Protein AF-A0AAF0MJH1-F1 (afdb_monomer)

Mean predicted aligned error: 16.12 Å

Radius of gyration: 35.68 Å; Cα contacts (8 Å, |Δi|>4): 341; chains: 1; bounding box: 60×77×94 Å

Secondary structure (DSSP, 8-state):
------------PPPSSTT--------------------SS--HHHHHHHHHHHHH-TTSGGGSHHHHHHHHHHHHHHHPPPSSPPPHHHHHHHHHHHHHTHHHHHHHTTTS-HHHHHHHHHHHHHHHHHHHHH---HHHHHHHHHHHHHHHHHHHHHHHHHHHHHHHHHHHHSPPPHHHHHHHHHHHHHHHHHHS--------PPPSSHHHHSS-SS-GGGGGSPPTTTTTTS-GGGPEE-EEEESSSEEEEEEEEETTTTEEEEEEEETTSTT-EEEEEEHHHHHH-EETTTTEEPEE-SS---EEGGGS--

pLDDT: mean 84.8, std 19.19, range [28.73, 98.56]

Sequence (314 aa):
MTDQIVRTKHTGEATRNGGHFAALHKDEAHGVTLTLPAQAGPSQKHISLAAEYAVMNPDSNGADPKHWWRRDRAKELLAAAPPTPLSPMEQIGWDSVDRNLVPLVNDFLRTQPNGWIAGQLDRNADASRAQADGVTNPAEQAQWAARAARLETLAEGFRALADEEAAERAEQTAAPTLEESLEQQRRDSAIKSIVTPVRPRAAKTPETNRRRRGHQFFVAEQKKWPAIGTHQSTPLPEIPIVGHFFAGPFDFYCAEHDASTGEAWGFTRIAGHGAGEWGYTNLRDLEQQLVGPLKQPIERDMHWSKQQFGDIDN

Structure (mmCIF, N/CA/C/O backbone):
data_AF-A0AAF0MJH1-F1
#
_entry.id   AF-A0AAF0MJH1-F1
#
loop_
_atom_site.group_PDB
_atom_site.id
_atom_site.type_symbol
_atom_site.label_atom_id
_atom_site.label_alt_id
_atom_site.label_comp_id
_atom_site.label_asym_id
_atom_site.label_entity_id
_atom_site.label_seq_id
_atom_site.pdbx_PDB_ins_code
_atom_site.Cartn_x
_atom_site.Cartn_y
_atom_site.Cartn_z
_atom_site.occupancy
_atom_site.B_iso_or_equiv
_atom_site.auth_seq_id
_atom_site.auth_comp_id
_atom_site.auth_asym_id
_atom_site.auth_atom_id
_atom_site.pdbx_PDB_model_num
ATOM 1 N N . MET A 1 1 ? -0.589 -21.706 -23.293 1.00 42.91 1 MET A N 1
ATOM 2 C CA . MET A 1 1 ? 0.139 -22.838 -22.685 1.00 42.91 1 MET A CA 1
ATOM 3 C C . MET A 1 1 ? -0.853 -23.950 -22.410 1.00 42.91 1 MET A C 1
ATOM 5 O O . MET A 1 1 ? -1.933 -23.661 -21.911 1.00 42.91 1 MET A O 1
ATOM 9 N N . THR A 1 2 ? -0.529 -25.182 -22.792 1.00 28.73 2 THR A N 1
ATOM 10 C CA . THR A 1 2 ? -1.349 -26.365 -22.502 1.00 28.73 2 THR A CA 1
ATOM 11 C C . THR A 1 2 ? -0.751 -27.023 -21.266 1.00 28.73 2 THR A C 1
ATOM 13 O O . THR A 1 2 ? 0.245 -27.731 -21.376 1.00 28.73 2 THR A O 1
ATOM 16 N N . ASP A 1 3 ? -1.301 -26.749 -20.085 1.00 39.06 3 ASP A N 1
ATOM 17 C CA . ASP A 1 3 ? -0.834 -27.411 -18.867 1.00 39.06 3 ASP A CA 1
ATOM 18 C C . ASP A 1 3 ? -1.414 -28.824 -18.803 1.00 39.06 3 ASP A C 1
ATOM 20 O O . ASP A 1 3 ? -2.625 -29.029 -18.696 1.00 39.06 3 ASP A O 1
ATOM 24 N N . GLN A 1 4 ? -0.536 -29.821 -18.890 1.00 34.94 4 GLN A N 1
ATOM 25 C CA . GLN A 1 4 ? -0.907 -31.221 -18.743 1.00 34.94 4 GLN A CA 1
ATOM 26 C C . GLN A 1 4 ? -0.914 -31.568 -17.249 1.00 34.94 4 GLN A C 1
ATOM 28 O O . GLN A 1 4 ? 0.113 -31.894 -16.659 1.00 34.94 4 GLN A O 1
ATOM 33 N N . ILE A 1 5 ? -2.076 -31.469 -16.603 1.00 40.28 5 ILE A N 1
ATOM 34 C CA . ILE A 1 5 ? -2.205 -31.825 -15.186 1.00 40.28 5 ILE A CA 1
ATOM 35 C C . ILE A 1 5 ? -2.398 -33.339 -15.074 1.00 40.28 5 ILE A C 1
ATOM 37 O O . ILE A 1 5 ? -3.501 -33.860 -15.233 1.00 40.28 5 ILE A O 1
ATOM 41 N N . VAL A 1 6 ? -1.318 -34.054 -14.764 1.00 38.75 6 VAL A N 1
ATOM 42 C CA . VAL A 1 6 ? -1.373 -35.476 -14.406 1.00 38.75 6 VAL A CA 1
ATOM 43 C C . VAL A 1 6 ? -1.744 -35.581 -12.926 1.00 38.75 6 VAL A C 1
ATOM 45 O O . VAL A 1 6 ? -0.934 -35.281 -12.052 1.00 38.75 6 VAL A O 1
ATOM 48 N N . ARG A 1 7 ? -2.980 -35.991 -12.618 1.00 37.88 7 ARG A N 1
ATOM 49 C CA . ARG A 1 7 ? -3.367 -36.344 -11.243 1.00 37.88 7 ARG A CA 1
ATOM 50 C C . ARG A 1 7 ? -3.166 -37.835 -11.016 1.00 37.88 7 ARG A C 1
ATOM 52 O O . ARG A 1 7 ? -3.980 -38.648 -11.441 1.00 37.88 7 ARG A O 1
ATOM 59 N N . THR A 1 8 ? -2.109 -38.185 -10.295 1.00 43.88 8 THR A N 1
ATOM 60 C CA . THR A 1 8 ? -1.896 -39.544 -9.792 1.00 43.88 8 THR A CA 1
ATOM 61 C C . THR A 1 8 ? -2.745 -39.740 -8.536 1.00 43.88 8 THR A C 1
ATOM 63 O O . THR A 1 8 ? -2.533 -39.076 -7.522 1.00 43.88 8 THR A O 1
ATOM 66 N N . LYS A 1 9 ? -3.740 -40.629 -8.588 1.00 39.75 9 LYS A N 1
ATOM 67 C CA . LYS A 1 9 ? -4.518 -41.010 -7.404 1.00 39.75 9 LYS A CA 1
ATOM 68 C C . LYS A 1 9 ? -3.723 -42.063 -6.631 1.00 39.75 9 LYS A C 1
ATOM 70 O O . LYS A 1 9 ? -3.583 -43.186 -7.096 1.00 39.75 9 LYS A O 1
ATOM 75 N N . HIS A 1 10 ? -3.205 -41.714 -5.457 1.00 40.44 10 HIS A N 1
ATOM 76 C CA . HIS A 1 10 ? -2.619 -42.693 -4.541 1.00 40.44 10 HIS A CA 1
ATOM 77 C C . HIS A 1 10 ? -3.704 -43.194 -3.586 1.00 40.44 10 HIS A C 1
ATOM 79 O O . HIS A 1 10 ? -4.089 -42.490 -2.656 1.00 40.44 10 HIS A O 1
ATOM 85 N N . THR A 1 11 ? -4.220 -44.399 -3.819 1.00 44.44 11 THR A N 1
ATOM 86 C CA . THR A 1 11 ? -5.048 -45.114 -2.838 1.00 44.44 11 THR A CA 1
ATOM 87 C C . THR A 1 11 ? -4.214 -46.214 -2.202 1.00 44.44 11 THR A C 1
ATOM 89 O O . THR A 1 11 ? -3.869 -47.184 -2.870 1.00 44.44 11 THR A O 1
ATOM 92 N N . GLY A 1 12 ? -3.885 -46.061 -0.922 1.00 38.78 12 GLY A N 1
ATOM 93 C CA . GLY A 1 12 ? -3.341 -47.136 -0.098 1.00 38.78 12 GLY A CA 1
ATOM 94 C C . GLY A 1 12 ? -4.245 -47.357 1.108 1.00 38.78 12 GLY A C 1
ATOM 95 O O . GLY A 1 12 ? -4.545 -46.403 1.824 1.00 38.78 12 GLY A O 1
ATOM 96 N N . GLU A 1 13 ? -4.689 -48.594 1.330 1.00 42.19 13 GLU A N 1
ATOM 97 C CA . GLU A 1 13 ? -5.283 -48.998 2.607 1.00 42.19 13 GLU A CA 1
ATOM 98 C C . GLU A 1 13 ? -4.178 -49.315 3.621 1.00 42.19 13 GLU A C 1
ATOM 100 O O . GLU A 1 13 ? -3.128 -49.864 3.279 1.00 42.19 13 GLU A O 1
ATOM 105 N N . ALA A 1 14 ? -4.406 -48.964 4.887 1.00 36.91 14 ALA A N 1
ATOM 106 C CA . ALA A 1 14 ? -3.444 -49.201 5.956 1.00 36.91 14 ALA A CA 1
ATOM 107 C C . ALA A 1 14 ? -3.408 -50.688 6.346 1.00 36.91 14 ALA A C 1
ATOM 109 O O . ALA A 1 14 ? -4.412 -51.241 6.799 1.00 36.91 14 ALA A O 1
ATOM 110 N N . THR A 1 15 ? -2.242 -51.330 6.249 1.00 46.97 15 THR A N 1
ATOM 111 C CA . THR A 1 15 ? -2.028 -52.667 6.823 1.00 46.97 15 THR A CA 1
ATOM 112 C C . THR A 1 15 ? -1.507 -52.567 8.261 1.00 46.97 15 THR A C 1
ATOM 114 O O . THR A 1 15 ? -0.794 -51.639 8.638 1.00 46.97 15 THR A O 1
ATOM 117 N N . ARG A 1 16 ? -1.920 -53.521 9.107 1.00 43.88 16 ARG A N 1
ATOM 118 C CA . ARG A 1 16 ? -1.802 -53.472 10.579 1.00 43.88 16 ARG A CA 1
ATOM 119 C C . ARG A 1 16 ? -0.429 -53.815 11.174 1.00 43.88 16 ARG A C 1
ATOM 121 O O . ARG A 1 16 ? -0.347 -53.946 12.388 1.00 43.88 16 ARG A O 1
ATOM 128 N N . ASN A 1 17 ? 0.641 -53.931 10.389 1.00 39.31 17 ASN A N 1
ATOM 129 C CA . ASN A 1 17 ? 1.965 -54.270 10.923 1.00 39.31 17 ASN A CA 1
ATOM 130 C C . ASN A 1 17 ? 2.986 -53.210 10.510 1.00 39.31 17 ASN A C 1
ATOM 132 O O . ASN A 1 17 ? 3.260 -53.029 9.328 1.00 39.31 17 ASN A O 1
ATOM 136 N N . GLY A 1 18 ? 3.496 -52.487 11.507 1.00 43.00 18 GLY A N 1
ATOM 137 C CA . GLY A 1 18 ? 4.249 -51.250 11.348 1.00 43.00 18 GLY A CA 1
ATOM 138 C C . GLY A 1 18 ? 5.368 -51.288 10.305 1.00 43.00 18 GLY A C 1
ATOM 139 O O . GLY A 1 18 ? 6.261 -52.127 10.355 1.00 43.00 18 GLY A O 1
ATOM 140 N N . GLY A 1 19 ? 5.353 -50.280 9.431 1.00 38.75 19 GLY A N 1
ATOM 141 C CA . GLY A 1 19 ? 6.584 -49.628 8.988 1.00 38.75 19 GLY A CA 1
ATOM 142 C C . GLY A 1 19 ? 7.179 -50.005 7.634 1.00 38.75 19 GLY A C 1
ATOM 143 O O . GLY A 1 19 ? 8.265 -49.514 7.351 1.00 38.75 19 GLY A O 1
ATOM 144 N N . HIS A 1 20 ? 6.513 -50.775 6.767 1.00 33.25 20 HIS A N 1
ATOM 145 C CA . HIS A 1 20 ? 7.000 -50.978 5.393 1.00 33.25 20 HIS A CA 1
ATOM 146 C C . HIS A 1 20 ? 5.870 -50.948 4.351 1.00 33.25 20 HIS A C 1
ATOM 148 O O . HIS A 1 20 ? 4.997 -51.812 4.334 1.00 33.25 20 HIS A O 1
ATOM 154 N N . PHE A 1 21 ? 5.906 -49.952 3.456 1.00 36.56 21 PHE A N 1
ATOM 155 C CA . PHE A 1 21 ? 5.069 -49.900 2.254 1.00 36.56 21 PHE A CA 1
ATOM 156 C C . PHE A 1 21 ? 5.576 -50.941 1.247 1.00 36.56 21 PHE A C 1
ATOM 158 O O . PHE A 1 21 ? 6.680 -50.803 0.722 1.00 36.56 21 PHE A O 1
ATOM 165 N N . ALA A 1 22 ? 4.785 -51.977 0.973 1.00 36.69 22 ALA A N 1
ATOM 166 C CA . ALA A 1 22 ? 5.056 -52.935 -0.095 1.00 36.69 22 ALA A CA 1
ATOM 167 C C . ALA A 1 22 ? 4.127 -52.685 -1.297 1.00 36.69 22 ALA A C 1
ATOM 169 O O . ALA A 1 22 ? 2.933 -52.473 -1.121 1.00 36.69 22 ALA A O 1
ATOM 170 N N . ALA A 1 23 ? 4.724 -52.752 -2.494 1.00 40.91 23 ALA A N 1
ATOM 171 C CA . ALA A 1 23 ? 4.131 -52.792 -3.837 1.00 40.91 23 ALA A CA 1
ATOM 172 C C . ALA A 1 23 ? 3.208 -51.620 -4.256 1.00 40.91 23 ALA A C 1
ATOM 174 O O . ALA A 1 23 ? 2.006 -51.604 -4.016 1.00 40.91 23 ALA A O 1
ATOM 175 N N . LEU A 1 24 ? 3.789 -50.667 -4.998 1.00 39.12 24 LEU A N 1
ATOM 176 C CA . LEU A 1 24 ? 3.069 -49.673 -5.803 1.00 39.12 24 LEU A CA 1
ATOM 177 C C . LEU A 1 24 ? 2.398 -50.358 -7.005 1.00 39.12 24 LEU A C 1
ATOM 179 O O . LEU A 1 24 ? 3.077 -50.700 -7.974 1.00 39.12 24 LEU A O 1
ATOM 183 N N . HIS A 1 25 ? 1.074 -50.501 -6.983 1.00 41.75 25 HIS A N 1
ATOM 184 C CA . HIS A 1 25 ? 0.307 -50.698 -8.211 1.00 41.75 25 HIS A CA 1
ATOM 185 C C . HIS A 1 25 ? 0.176 -49.346 -8.927 1.00 41.75 25 HIS A C 1
ATOM 187 O O . HIS A 1 25 ? -0.349 -48.382 -8.370 1.00 41.75 25 HIS A O 1
ATOM 193 N N . LYS A 1 26 ? 0.729 -49.255 -10.141 1.00 41.56 26 LYS A N 1
ATOM 194 C CA . LYS A 1 26 ? 0.518 -48.127 -11.053 1.00 41.56 26 LYS A CA 1
ATOM 195 C C . LYS A 1 26 ? -0.683 -48.463 -11.928 1.00 41.56 26 LYS A C 1
ATOM 197 O O . LYS A 1 26 ? -0.534 -49.252 -12.854 1.00 41.56 26 LYS A O 1
ATOM 202 N N . ASP A 1 27 ? -1.833 -47.864 -11.651 1.00 43.00 27 ASP A N 1
ATOM 203 C CA . ASP A 1 27 ? -2.898 -47.810 -12.651 1.00 43.00 27 ASP A CA 1
ATOM 204 C C . ASP A 1 27 ? -2.526 -46.765 -13.712 1.00 43.00 27 ASP A C 1
ATOM 206 O O . ASP A 1 27 ? -2.004 -45.690 -13.390 1.00 43.00 27 ASP A O 1
ATOM 210 N N . GLU A 1 28 ? -2.747 -47.094 -14.987 1.00 45.38 28 GLU A N 1
ATOM 211 C CA . GLU A 1 28 ? -2.483 -46.189 -16.105 1.00 45.38 28 GLU A CA 1
ATOM 212 C C . GLU A 1 28 ? -3.356 -44.934 -15.985 1.00 45.38 28 GLU A C 1
ATOM 214 O O . GLU A 1 28 ? -4.586 -44.986 -15.970 1.00 45.38 28 GLU A O 1
ATOM 219 N N . ALA A 1 29 ? -2.706 -43.774 -15.886 1.00 41.69 29 ALA A N 1
ATOM 220 C CA . ALA A 1 29 ? -3.386 -42.493 -15.861 1.00 41.69 29 ALA A CA 1
ATOM 221 C C . ALA A 1 29 ? -4.012 -42.221 -17.237 1.00 41.69 29 ALA A C 1
ATOM 223 O O . ALA A 1 29 ? -3.307 -41.933 -18.204 1.00 41.69 29 ALA A O 1
ATOM 224 N N . HIS A 1 30 ? -5.340 -42.260 -17.326 1.00 42.19 30 HIS A N 1
ATOM 225 C CA . HIS A 1 30 ? -6.044 -41.695 -18.472 1.00 42.19 30 HIS A CA 1
ATOM 226 C C . HIS A 1 30 ? -5.859 -40.172 -18.461 1.00 42.19 30 HIS A C 1
ATOM 228 O O . HIS A 1 30 ? -6.458 -39.457 -17.656 1.00 42.19 30 HIS A O 1
ATOM 234 N N . GLY A 1 31 ? -4.984 -39.673 -19.336 1.00 40.19 31 GLY A N 1
ATOM 235 C CA . GLY A 1 31 ? -4.783 -38.244 -19.537 1.00 40.19 31 GLY A CA 1
ATOM 236 C C . GLY A 1 31 ? -6.028 -37.616 -20.158 1.00 40.19 31 GLY A C 1
ATOM 237 O O . GLY A 1 31 ? -6.371 -37.914 -21.298 1.00 40.19 31 GLY A O 1
ATOM 238 N N . VAL A 1 32 ? -6.701 -36.738 -19.416 1.00 37.88 32 VAL A N 1
ATOM 239 C CA . VAL A 1 32 ? -7.744 -35.868 -19.966 1.00 37.88 32 VAL A CA 1
ATOM 240 C C . VAL A 1 32 ? -7.085 -34.541 -20.329 1.00 37.88 32 VAL A C 1
ATOM 242 O O . VAL A 1 32 ? -6.654 -33.797 -19.449 1.00 37.88 32 VAL A O 1
ATOM 245 N N . THR A 1 33 ? -6.990 -34.244 -21.624 1.00 35.41 33 THR A N 1
ATOM 246 C CA . THR A 1 33 ? -6.508 -32.944 -22.106 1.00 35.41 33 THR A CA 1
ATOM 247 C C . THR A 1 33 ? -7.667 -31.954 -22.090 1.00 35.41 33 THR A C 1
ATOM 249 O O . THR A 1 33 ? -8.586 -32.052 -22.899 1.00 35.41 33 THR A O 1
ATOM 252 N N . LEU A 1 34 ? -7.630 -30.998 -21.162 1.00 33.81 34 LEU A N 1
ATOM 253 C CA . LEU A 1 34 ? -8.547 -29.859 -21.126 1.00 33.81 34 LEU A CA 1
ATOM 254 C C . LEU A 1 34 ? -7.841 -28.634 -21.704 1.00 33.81 34 LEU A C 1
ATOM 256 O O . LEU A 1 34 ? -6.833 -28.175 -21.171 1.00 33.81 34 LEU A O 1
ATOM 260 N N . THR A 1 35 ? -8.371 -28.096 -22.799 1.00 32.09 35 THR A N 1
ATOM 261 C CA . THR A 1 35 ? -7.913 -26.828 -23.369 1.00 32.09 35 THR A CA 1
ATOM 262 C C . THR A 1 35 ? -8.653 -25.693 -22.670 1.00 32.09 35 THR A C 1
ATOM 264 O O . THR A 1 35 ? -9.844 -25.496 -22.899 1.00 32.09 35 THR A O 1
ATOM 267 N N . LEU A 1 36 ? -7.962 -24.959 -21.796 1.00 35.44 36 LEU A N 1
ATOM 268 C CA . LEU A 1 36 ? -8.498 -23.746 -21.180 1.00 35.44 36 LEU A CA 1
ATOM 269 C C . LEU A 1 36 ? -7.997 -22.513 -21.955 1.00 35.44 36 LEU A C 1
ATOM 271 O O . LEU A 1 36 ? -6.816 -22.467 -22.309 1.00 35.44 36 LEU A O 1
ATOM 275 N N . PRO A 1 37 ? -8.862 -21.525 -22.244 1.00 38.38 37 PRO A N 1
ATOM 276 C CA . PRO A 1 37 ? -8.442 -20.272 -22.867 1.00 38.38 37 PRO A CA 1
ATOM 277 C C . PRO A 1 37 ? -7.478 -19.497 -21.953 1.00 38.38 37 PRO A C 1
ATOM 279 O O . PRO A 1 37 ? -7.491 -19.677 -20.734 1.00 38.38 37 PRO A O 1
ATOM 282 N N . ALA A 1 38 ? -6.643 -18.636 -22.548 1.00 49.34 38 ALA A N 1
ATOM 283 C CA . ALA A 1 38 ? -5.707 -17.766 -21.834 1.00 49.34 38 ALA A CA 1
ATOM 284 C C . ALA A 1 38 ? -6.440 -17.000 -20.717 1.00 49.34 38 ALA A C 1
ATOM 286 O O . ALA A 1 38 ? -7.348 -16.217 -20.993 1.00 49.34 38 ALA A O 1
ATOM 287 N N . GLN A 1 39 ? -6.106 -17.279 -19.454 1.00 54.03 39 GLN A N 1
ATOM 288 C CA . GLN A 1 39 ? -6.813 -16.692 -18.317 1.00 54.03 39 GLN A CA 1
ATOM 289 C C . GLN A 1 39 ? -6.556 -15.183 -18.248 1.00 54.03 39 GLN A C 1
ATOM 291 O O . GLN A 1 39 ? -5.422 -14.744 -18.070 1.00 54.03 39 GLN A O 1
ATOM 296 N N . ALA A 1 40 ? -7.631 -14.397 -18.323 1.00 75.12 40 ALA A N 1
ATOM 297 C CA . ALA A 1 40 ? -7.635 -12.943 -18.165 1.00 75.12 40 ALA A CA 1
ATOM 298 C C . ALA A 1 40 ? -7.481 -12.495 -16.691 1.00 75.12 40 ALA A C 1
ATOM 300 O O . ALA A 1 40 ? -8.144 -11.559 -16.254 1.00 75.12 40 ALA A O 1
ATOM 301 N N . GLY A 1 41 ? -6.661 -13.186 -15.890 1.00 87.50 41 GLY A N 1
ATOM 302 C CA . GLY A 1 41 ? -6.473 -12.832 -14.484 1.00 87.50 41 GLY A CA 1
ATOM 303 C C . GLY A 1 41 ? -5.624 -13.810 -13.664 1.00 87.50 41 GLY A C 1
ATOM 304 O O . GLY A 1 41 ? -5.030 -14.743 -14.213 1.00 87.50 41 GLY A O 1
ATOM 305 N N . PRO A 1 42 ? -5.548 -13.599 -12.335 1.00 92.81 42 PRO A N 1
ATOM 306 C CA . PRO A 1 42 ? -4.747 -14.422 -11.436 1.00 92.81 42 PRO A CA 1
ATOM 307 C C . PRO A 1 42 ? -5.187 -15.894 -11.409 1.00 92.81 42 PRO A C 1
ATOM 309 O O . PRO A 1 42 ? -6.372 -16.200 -11.318 1.00 92.81 42 PRO A O 1
ATOM 312 N N . SER A 1 43 ? -4.220 -16.815 -11.429 1.00 93.44 43 SER A N 1
ATOM 313 C CA . SER A 1 43 ? -4.445 -18.251 -11.260 1.00 93.44 43 SER A CA 1
ATOM 314 C C . SER A 1 43 ? -4.433 -18.643 -9.776 1.00 93.44 43 SER A C 1
ATOM 316 O O . SER A 1 43 ? -4.034 -17.859 -8.911 1.00 93.44 43 SER A O 1
ATOM 318 N N . GLN A 1 44 ? -4.783 -19.898 -9.469 1.00 90.62 44 GLN A N 1
ATOM 319 C CA . GLN A 1 44 ? -4.728 -20.426 -8.097 1.00 90.62 44 GLN A CA 1
ATOM 320 C C . GLN A 1 44 ? -3.332 -20.289 -7.466 1.00 90.62 44 GLN A C 1
ATOM 322 O O . GLN A 1 44 ? -3.220 -19.998 -6.279 1.00 90.62 44 GLN A O 1
ATOM 327 N N . LYS A 1 45 ? -2.269 -20.439 -8.269 1.00 94.62 45 LYS A N 1
ATOM 328 C CA . LYS A 1 45 ? -0.880 -20.219 -7.840 1.00 94.62 45 LYS A CA 1
ATOM 329 C C . LYS A 1 45 ? -0.684 -18.797 -7.305 1.00 94.62 45 LYS A C 1
ATOM 331 O O . LYS A 1 45 ? -0.069 -18.623 -6.258 1.00 94.62 45 LYS A O 1
ATOM 336 N N . HIS A 1 46 ? -1.202 -17.790 -8.009 1.00 94.69 46 HIS A N 1
ATOM 337 C CA . HIS A 1 46 ? -1.076 -16.388 -7.602 1.00 94.69 46 HIS A CA 1
ATOM 338 C C . HIS A 1 46 ? -1.842 -16.103 -6.309 1.00 94.69 46 HIS A C 1
ATOM 340 O O . HIS A 1 46 ? -1.331 -15.394 -5.448 1.00 94.69 46 HIS A O 1
ATOM 346 N N . ILE A 1 47 ? -3.026 -16.703 -6.145 1.00 91.62 47 ILE A N 1
ATOM 347 C CA . ILE A 1 47 ? -3.821 -16.595 -4.914 1.00 91.62 47 ILE A CA 1
ATOM 348 C C . ILE A 1 47 ? -3.066 -17.200 -3.725 1.00 91.62 47 ILE A C 1
ATOM 350 O O . ILE A 1 47 ? -2.989 -16.577 -2.671 1.00 91.62 47 ILE A O 1
ATOM 354 N N . SER A 1 48 ? -2.472 -18.385 -3.894 1.00 90.69 48 SER A N 1
ATOM 355 C CA . SER A 1 48 ? -1.683 -19.031 -2.839 1.00 90.69 48 SER A CA 1
ATOM 356 C C . SER A 1 48 ? -0.464 -18.201 -2.428 1.00 90.69 48 SER A C 1
ATOM 358 O O . SER A 1 48 ? -0.265 -17.978 -1.239 1.00 90.69 48 SER A O 1
ATOM 360 N N . LEU A 1 49 ? 0.301 -17.682 -3.394 1.00 91.81 49 LEU A N 1
ATOM 361 C CA . LEU A 1 49 ? 1.457 -16.820 -3.113 1.00 91.81 49 LEU A CA 1
ATOM 362 C C . LEU A 1 49 ? 1.057 -15.534 -2.382 1.00 91.81 49 LEU A C 1
ATOM 364 O O . LEU A 1 49 ? 1.726 -15.127 -1.435 1.00 91.81 49 LEU A O 1
ATOM 368 N N . ALA A 1 50 ? -0.048 -14.915 -2.800 1.00 90.50 50 ALA A N 1
ATOM 369 C CA . ALA A 1 50 ? -0.581 -13.729 -2.147 1.00 90.50 50 ALA A CA 1
ATOM 370 C C . ALA A 1 50 ? -0.993 -14.010 -0.698 1.00 90.50 50 ALA A C 1
ATOM 372 O O . ALA A 1 50 ? -0.624 -13.258 0.199 1.00 90.50 50 ALA A O 1
ATOM 373 N N . ALA A 1 51 ? -1.687 -15.125 -0.454 1.00 89.44 51 ALA A N 1
ATOM 374 C CA . ALA A 1 51 ? -2.092 -15.529 0.887 1.00 89.44 51 ALA A CA 1
ATOM 375 C C . ALA A 1 51 ? -0.887 -15.793 1.806 1.00 89.44 51 ALA A C 1
ATOM 377 O O . ALA A 1 51 ? -0.869 -15.315 2.937 1.00 89.44 51 ALA A O 1
ATOM 378 N N . GLU A 1 52 ? 0.139 -16.500 1.323 1.00 92.25 52 GLU A N 1
ATOM 379 C CA . GLU A 1 52 ? 1.377 -16.739 2.080 1.00 92.25 52 GLU A CA 1
ATOM 380 C C . GLU A 1 52 ? 2.096 -15.430 2.432 1.00 92.25 52 GLU A C 1
ATOM 382 O O . GLU A 1 52 ? 2.559 -15.253 3.560 1.00 92.25 52 GLU A O 1
ATOM 387 N N . TYR A 1 53 ? 2.160 -14.486 1.489 1.00 90.00 53 TYR A N 1
ATOM 388 C CA . TYR A 1 53 ? 2.805 -13.194 1.712 1.00 90.00 53 TYR A CA 1
ATOM 389 C C . TYR A 1 53 ? 2.006 -12.299 2.671 1.00 90.00 53 TYR A C 1
ATOM 391 O O . TYR A 1 53 ? 2.593 -11.639 3.534 1.00 90.00 53 TYR A O 1
ATOM 399 N N . ALA A 1 54 ? 0.673 -12.310 2.561 1.00 89.88 54 ALA A N 1
ATOM 400 C CA . ALA A 1 54 ? -0.240 -11.529 3.392 1.00 89.88 54 ALA A CA 1
ATOM 401 C C . ALA A 1 54 ? -0.134 -11.874 4.886 1.00 89.88 54 ALA A C 1
ATOM 403 O O . ALA A 1 54 ? -0.340 -11.002 5.724 1.00 89.88 54 ALA A O 1
ATOM 404 N N . VAL A 1 55 ? 0.247 -13.111 5.233 1.00 89.81 55 VAL A N 1
ATOM 405 C CA . VAL A 1 55 ? 0.490 -13.516 6.632 1.00 89.81 55 VAL A CA 1
ATOM 406 C C . VAL A 1 55 ? 1.597 -12.680 7.281 1.00 89.81 55 VAL A C 1
ATOM 408 O O . VAL A 1 55 ? 1.519 -12.378 8.469 1.00 89.81 55 VAL A O 1
ATOM 411 N N . MET A 1 56 ? 2.627 -12.306 6.518 1.00 90.88 56 MET A N 1
ATOM 412 C CA . MET A 1 56 ? 3.756 -11.523 7.029 1.00 90.88 56 MET A CA 1
ATOM 413 C C . MET A 1 56 ? 3.599 -10.022 6.769 1.00 90.88 56 MET A C 1
ATOM 415 O O . MET A 1 56 ? 4.092 -9.219 7.555 1.00 90.88 56 MET A O 1
ATOM 419 N N . ASN A 1 57 ? 2.952 -9.643 5.663 1.00 90.06 57 ASN A N 1
ATOM 420 C CA . ASN A 1 57 ? 2.871 -8.259 5.195 1.00 90.06 57 ASN A CA 1
ATOM 421 C C . ASN A 1 57 ? 1.483 -7.969 4.581 1.00 90.06 57 ASN A C 1
ATOM 423 O O . ASN A 1 57 ? 1.380 -7.841 3.353 1.00 90.06 57 ASN A O 1
ATOM 427 N N . PRO A 1 58 ? 0.418 -7.883 5.399 1.00 86.50 58 PRO A N 1
ATOM 428 C CA . PRO A 1 58 ? -0.964 -7.792 4.915 1.00 86.50 58 PRO A CA 1
ATOM 429 C C . PRO A 1 58 ? -1.241 -6.529 4.091 1.00 86.50 58 PRO A C 1
ATOM 431 O O . PRO A 1 58 ? -2.023 -6.583 3.149 1.00 86.50 58 PRO A O 1
ATOM 434 N N . ASP A 1 59 ? -0.546 -5.429 4.384 1.00 83.62 59 ASP A N 1
ATOM 435 C CA . ASP A 1 59 ? -0.753 -4.134 3.716 1.00 83.62 59 ASP A CA 1
ATOM 436 C C . ASP A 1 59 ? 0.133 -3.937 2.473 1.00 83.62 59 ASP A C 1
ATOM 438 O O . ASP A 1 59 ? 0.173 -2.861 1.877 1.00 83.62 59 ASP A O 1
ATOM 442 N N . SER A 1 60 ? 0.908 -4.953 2.086 1.00 85.81 60 SER A N 1
ATOM 443 C CA . SER A 1 60 ? 1.812 -4.859 0.939 1.00 85.81 60 SER A CA 1
ATOM 444 C C . SER A 1 60 ? 1.135 -5.273 -0.368 1.00 85.81 60 SER A C 1
ATOM 446 O O . SER A 1 60 ? 0.278 -6.153 -0.382 1.00 85.81 60 SER A O 1
ATOM 448 N N . ASN A 1 61 ? 1.629 -4.766 -1.504 1.00 83.25 61 ASN A N 1
ATOM 449 C CA . ASN A 1 61 ? 1.203 -5.242 -2.829 1.00 83.25 61 ASN A CA 1
ATOM 450 C C . ASN A 1 61 ? 1.397 -6.760 -3.008 1.00 83.25 61 ASN A C 1
ATOM 452 O O . ASN A 1 61 ? 0.696 -7.379 -3.800 1.00 83.25 61 ASN A O 1
ATOM 456 N N . GLY A 1 62 ? 2.329 -7.379 -2.271 1.00 86.50 62 GLY A N 1
ATOM 457 C CA . GLY A 1 62 ? 2.545 -8.827 -2.300 1.00 86.50 62 GLY A CA 1
ATOM 458 C C . GLY A 1 62 ? 1.361 -9.640 -1.765 1.00 86.50 62 GLY A C 1
ATOM 459 O O . GLY A 1 62 ? 1.270 -10.823 -2.081 1.00 86.50 62 GLY A O 1
ATOM 460 N N . ALA A 1 63 ? 0.449 -9.017 -1.012 1.00 89.31 63 ALA A N 1
ATOM 461 C CA . ALA A 1 63 ? -0.800 -9.617 -0.547 1.00 89.31 63 ALA A CA 1
ATOM 462 C C . ALA A 1 63 ? -1.910 -9.643 -1.620 1.00 89.31 63 ALA A C 1
ATOM 464 O O . ALA A 1 63 ? -2.939 -10.285 -1.414 1.00 89.31 63 ALA A O 1
ATOM 465 N N . ASP A 1 64 ? -1.715 -8.991 -2.774 1.00 89.88 64 ASP A N 1
ATOM 466 C CA . ASP A 1 64 ? -2.659 -8.996 -3.896 1.00 89.88 64 ASP A CA 1
ATOM 467 C C . ASP A 1 64 ? -2.288 -10.091 -4.926 1.00 89.88 64 ASP A C 1
ATOM 469 O O . ASP A 1 64 ? -1.192 -10.063 -5.499 1.00 89.88 64 ASP A O 1
ATOM 473 N N . PRO A 1 65 ? -3.182 -11.050 -5.247 1.00 92.44 65 PRO A N 1
ATOM 474 C CA . PRO A 1 65 ? -2.955 -12.030 -6.313 1.00 92.44 65 PRO A CA 1
ATOM 475 C C . PRO A 1 65 ? -2.588 -11.404 -7.668 1.00 92.44 65 PRO A C 1
ATOM 477 O O . PRO A 1 65 ? -1.826 -11.994 -8.442 1.00 92.44 65 PRO A O 1
ATOM 480 N N . LYS A 1 66 ? -3.093 -10.203 -7.973 1.00 92.50 66 LYS A N 1
ATOM 481 C CA . LYS A 1 66 ? -2.791 -9.504 -9.226 1.00 92.50 66 LYS A CA 1
ATOM 482 C C . LYS A 1 66 ? -1.346 -9.018 -9.299 1.00 92.50 66 LYS A C 1
ATOM 484 O O . LYS A 1 66 ? -0.795 -8.962 -10.398 1.00 92.50 66 LYS A O 1
ATOM 489 N N . HIS A 1 67 ? -0.692 -8.749 -8.168 1.00 90.88 67 HIS A N 1
ATOM 490 C CA . HIS A 1 67 ? 0.739 -8.433 -8.142 1.00 90.88 67 HIS A CA 1
ATOM 491 C C . HIS A 1 67 ? 1.576 -9.584 -8.720 1.00 90.88 67 HIS A C 1
ATOM 493 O O . HIS A 1 67 ? 2.392 -9.381 -9.622 1.00 90.88 67 HIS A O 1
ATOM 499 N N . TRP A 1 68 ? 1.330 -10.813 -8.261 1.00 92.56 68 TRP A N 1
ATOM 500 C CA . TRP A 1 68 ? 2.044 -12.001 -8.737 1.00 92.56 68 TRP A CA 1
ATOM 501 C C . TRP A 1 68 ? 1.733 -12.325 -10.197 1.00 92.56 68 TRP A C 1
ATOM 503 O O . TRP A 1 68 ? 2.639 -12.671 -10.954 1.00 92.56 68 TRP A O 1
ATOM 513 N N . TRP A 1 69 ? 0.476 -12.148 -10.607 1.00 93.69 69 TRP A N 1
ATOM 514 C CA . TRP A 1 69 ? 0.063 -12.313 -11.999 1.00 93.69 69 TRP A CA 1
ATOM 515 C C . TRP A 1 69 ? 0.786 -11.346 -12.949 1.00 93.69 69 TRP A C 1
ATOM 517 O O . TRP A 1 69 ? 1.355 -11.782 -13.951 1.00 93.69 69 TRP A O 1
ATOM 527 N N . ARG A 1 70 ? 0.849 -10.049 -12.612 1.00 93.50 70 ARG A N 1
ATOM 528 C CA . ARG A 1 70 ? 1.615 -9.060 -13.393 1.00 93.50 70 ARG A CA 1
ATOM 529 C C . ARG A 1 70 ? 3.096 -9.390 -13.439 1.00 93.50 70 ARG A C 1
ATOM 531 O O . ARG A 1 70 ? 3.726 -9.212 -14.474 1.00 93.50 70 ARG A O 1
ATOM 538 N N . ARG A 1 71 ? 3.656 -9.891 -12.335 1.00 93.31 71 ARG A N 1
ATOM 539 C CA . ARG A 1 71 ? 5.063 -10.290 -12.284 1.00 93.31 71 ARG A CA 1
ATOM 540 C C . ARG A 1 71 ? 5.365 -11.443 -13.239 1.00 93.31 71 ARG A C 1
ATOM 542 O O . ARG A 1 71 ? 6.424 -11.435 -13.862 1.00 93.31 71 ARG A O 1
ATOM 549 N N . ASP A 1 72 ? 4.466 -12.414 -13.372 1.00 94.38 72 ASP A N 1
ATOM 550 C CA . ASP A 1 72 ? 4.633 -13.495 -14.345 1.00 94.38 72 ASP A CA 1
ATOM 551 C C . ASP A 1 72 ? 4.474 -12.973 -15.790 1.00 94.38 72 ASP A C 1
ATOM 553 O O . ASP A 1 72 ? 5.341 -13.261 -16.613 1.00 94.38 72 ASP A O 1
ATOM 557 N N . ARG A 1 73 ? 3.520 -12.071 -16.076 1.00 94.94 73 ARG A N 1
ATOM 558 C CA . ARG A 1 73 ? 3.438 -11.381 -17.387 1.00 94.94 73 ARG A CA 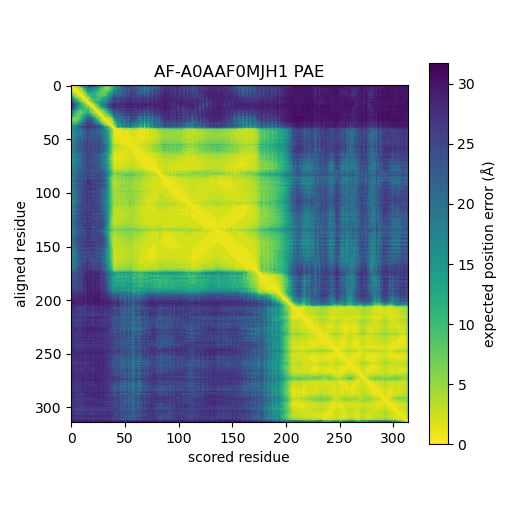1
ATOM 559 C C . ARG A 1 73 ? 4.685 -10.554 -17.711 1.00 94.94 73 ARG A C 1
ATOM 561 O O . ARG A 1 73 ? 5.163 -10.565 -18.840 1.00 94.94 73 ARG A O 1
ATOM 568 N N . ALA A 1 74 ? 5.258 -9.865 -16.728 1.00 93.75 74 ALA A N 1
ATOM 569 C CA . ALA A 1 74 ? 6.498 -9.123 -16.917 1.00 93.75 74 ALA A CA 1
ATOM 570 C C . ALA A 1 74 ? 7.672 -10.052 -17.257 1.00 93.75 74 ALA A C 1
ATOM 572 O O . ALA A 1 74 ? 8.487 -9.729 -18.117 1.00 93.75 74 ALA A O 1
ATOM 573 N N . LYS A 1 75 ? 7.747 -11.239 -16.643 1.00 93.56 75 LYS A N 1
ATOM 574 C CA . LYS A 1 75 ? 8.742 -12.255 -17.024 1.00 93.56 75 LYS A CA 1
ATOM 575 C C . LYS A 1 75 ? 8.505 -12.799 -18.430 1.00 93.56 75 LYS A C 1
ATOM 577 O O . LYS A 1 75 ? 9.479 -13.043 -19.133 1.00 93.56 75 LYS A O 1
ATOM 582 N N . GLU A 1 76 ? 7.253 -12.972 -18.847 1.00 94.25 76 GLU A N 1
ATOM 583 C CA . GLU A 1 76 ? 6.919 -13.367 -20.221 1.00 94.25 76 GLU A CA 1
ATOM 584 C C . GLU A 1 76 ? 7.391 -12.315 -21.234 1.00 94.25 76 GLU A C 1
ATOM 586 O O . GLU A 1 76 ? 8.015 -12.678 -22.228 1.00 94.25 76 GLU A O 1
ATOM 591 N N . LEU A 1 77 ? 7.197 -11.020 -20.949 1.00 94.19 77 LEU A N 1
ATOM 592 C CA . LEU A 1 77 ? 7.731 -9.925 -21.771 1.00 94.19 77 LEU A CA 1
ATOM 593 C C . LEU A 1 77 ? 9.262 -9.991 -21.882 1.00 94.19 77 LEU A C 1
ATOM 595 O O . LEU A 1 77 ? 9.819 -9.902 -22.978 1.00 94.19 77 LEU A O 1
ATOM 599 N N . LEU A 1 78 ? 9.945 -10.199 -20.752 1.00 93.19 78 LEU A N 1
ATOM 600 C CA . LEU A 1 78 ? 11.404 -10.329 -20.708 1.00 93.19 78 LEU A CA 1
ATOM 601 C C . LEU A 1 78 ? 11.912 -11.563 -21.469 1.00 93.19 78 LEU A C 1
ATOM 603 O O . LEU A 1 78 ? 13.015 -11.528 -22.002 1.00 93.19 78 LEU A O 1
ATOM 607 N N . ALA A 1 79 ? 11.117 -12.630 -21.556 1.00 93.81 79 ALA A N 1
ATOM 608 C CA . ALA A 1 79 ? 11.452 -13.852 -22.288 1.00 93.81 79 ALA A CA 1
ATOM 609 C C . ALA A 1 79 ? 10.984 -13.846 -23.757 1.00 93.81 79 ALA A C 1
ATOM 611 O O . ALA A 1 79 ? 11.250 -14.805 -24.483 1.00 93.81 79 ALA A O 1
ATOM 612 N N . ALA A 1 80 ? 10.274 -12.803 -24.201 1.00 92.31 80 ALA A N 1
ATOM 613 C CA . ALA A 1 80 ? 9.716 -12.748 -25.546 1.00 92.31 80 ALA A CA 1
ATOM 614 C C . ALA A 1 80 ? 10.822 -12.730 -26.612 1.00 92.31 80 ALA A C 1
ATOM 616 O O . ALA A 1 80 ? 11.746 -11.918 -26.548 1.00 92.31 80 ALA A O 1
ATOM 617 N N . ALA A 1 81 ? 10.692 -13.618 -27.599 1.00 92.56 81 ALA A N 1
ATOM 618 C CA . ALA A 1 81 ? 11.538 -13.668 -28.788 1.00 92.56 81 ALA A CA 1
ATOM 619 C C . ALA A 1 81 ? 11.285 -12.453 -29.707 1.00 92.56 81 ALA A C 1
ATOM 621 O O . ALA A 1 81 ? 10.227 -11.822 -29.606 1.00 92.56 81 ALA A O 1
ATOM 622 N N . PRO A 1 82 ? 12.217 -12.122 -30.620 1.00 91.44 82 PRO A N 1
ATOM 623 C CA . PRO A 1 82 ? 11.995 -11.052 -31.583 1.00 91.44 82 PRO A CA 1
ATOM 624 C C . PRO A 1 82 ? 10.791 -11.342 -32.493 1.00 91.44 82 PRO A C 1
ATOM 626 O O . PRO A 1 82 ? 10.573 -12.495 -32.877 1.00 91.44 82 PRO A O 1
ATOM 629 N N . PRO A 1 83 ? 10.003 -10.311 -32.860 1.00 83.50 83 PRO A N 1
ATOM 630 C CA . PRO A 1 83 ? 8.784 -10.479 -33.655 1.00 83.50 83 PRO A CA 1
ATOM 631 C C . PRO A 1 83 ? 9.068 -10.917 -35.099 1.00 83.50 83 PRO A C 1
ATOM 633 O O . PRO A 1 83 ? 8.213 -11.519 -35.747 1.00 83.50 83 PRO A O 1
ATOM 636 N N . THR A 1 84 ? 10.270 -10.637 -35.601 1.00 91.31 84 THR A N 1
ATOM 637 C CA . THR A 1 84 ? 10.758 -11.061 -36.915 1.00 91.31 84 THR A CA 1
ATOM 638 C C . THR A 1 84 ? 12.167 -11.638 -36.790 1.00 91.31 84 THR A C 1
ATOM 640 O O . THR A 1 84 ? 12.903 -11.235 -35.887 1.00 91.31 84 THR A O 1
ATOM 643 N N . PRO A 1 85 ? 12.582 -12.553 -37.688 1.00 95.81 85 PRO A N 1
ATOM 644 C CA . PRO A 1 85 ? 13.961 -13.029 -37.722 1.00 95.81 85 PRO A CA 1
ATOM 645 C C . PRO A 1 85 ? 14.937 -11.857 -37.869 1.00 95.81 85 PRO A C 1
ATOM 647 O O . PRO A 1 85 ? 14.789 -11.042 -38.778 1.00 95.81 85 PRO A O 1
ATOM 650 N N . LEU A 1 86 ? 15.916 -11.780 -36.970 1.00 95.31 86 LEU A N 1
ATOM 651 C CA . LEU A 1 86 ? 16.945 -10.745 -36.966 1.00 95.31 86 LEU A CA 1
ATOM 652 C C . LEU A 1 86 ? 18.131 -11.164 -37.842 1.00 95.31 86 LEU A C 1
ATOM 654 O O . LEU A 1 86 ? 18.477 -12.347 -37.924 1.00 95.31 86 LEU A O 1
ATOM 658 N N . SER A 1 87 ? 18.796 -10.200 -38.474 1.00 97.00 87 SER A N 1
ATOM 659 C CA . SER A 1 87 ? 20.116 -10.429 -39.064 1.00 97.00 87 SER A CA 1
ATOM 660 C C . SER A 1 87 ? 21.152 -10.762 -37.975 1.00 97.00 87 SER A C 1
ATOM 662 O O . SER A 1 87 ? 20.953 -10.432 -36.802 1.00 97.00 87 SER A O 1
ATOM 664 N N . PRO A 1 88 ? 22.310 -11.359 -38.327 1.00 97.44 88 PRO A N 1
ATOM 665 C CA . PRO A 1 88 ? 23.342 -11.682 -37.340 1.00 97.44 88 PRO A CA 1
ATOM 666 C C . PRO A 1 88 ? 23.821 -10.480 -36.515 1.00 97.44 88 PRO A C 1
ATOM 668 O O . PRO A 1 88 ? 24.171 -10.641 -35.351 1.00 97.44 88 PRO A O 1
ATOM 671 N N . MET A 1 89 ? 23.835 -9.276 -37.100 1.00 96.50 89 MET A N 1
ATOM 672 C CA . MET A 1 89 ? 24.236 -8.060 -36.386 1.00 96.50 89 MET A CA 1
ATOM 673 C C . MET A 1 89 ? 23.128 -7.563 -35.459 1.00 96.50 89 MET A C 1
ATOM 675 O O . MET A 1 89 ? 23.395 -7.248 -34.306 1.00 96.50 89 MET A O 1
ATOM 679 N N . GLU A 1 90 ? 21.875 -7.571 -35.900 1.00 95.88 90 GLU A N 1
ATOM 680 C CA . GLU A 1 90 ? 20.745 -7.203 -35.039 1.00 95.88 90 GLU A CA 1
ATOM 681 C C . GLU A 1 90 ? 20.606 -8.162 -33.844 1.00 95.88 90 GLU A C 1
ATOM 683 O O . GLU A 1 90 ? 20.343 -7.719 -32.726 1.00 95.88 90 GLU A O 1
ATOM 688 N N . GLN A 1 91 ? 20.877 -9.458 -34.046 1.00 96.94 91 GLN A N 1
ATOM 689 C CA . GLN A 1 91 ? 20.864 -10.459 -32.976 1.00 96.94 91 GLN A CA 1
ATOM 690 C C . GLN A 1 91 ? 21.864 -10.125 -31.859 1.00 96.94 91 GLN A C 1
ATOM 692 O O . GLN A 1 91 ? 21.534 -10.269 -30.687 1.00 96.94 91 GLN A O 1
ATOM 697 N N . ILE A 1 92 ? 23.058 -9.615 -32.188 1.00 96.25 92 ILE A N 1
ATOM 698 C CA . ILE A 1 92 ? 24.048 -9.188 -31.181 1.00 96.25 92 ILE A CA 1
ATOM 699 C C . ILE A 1 92 ? 23.488 -8.046 -30.319 1.00 96.25 92 ILE A C 1
ATOM 701 O O . ILE A 1 92 ? 23.646 -8.051 -29.094 1.00 96.25 92 ILE A O 1
ATOM 705 N N . GLY A 1 93 ? 22.821 -7.074 -30.948 1.00 93.19 93 GLY A N 1
ATOM 706 C CA . GLY A 1 93 ? 22.171 -5.960 -30.256 1.00 93.19 93 GLY A CA 1
ATOM 707 C C . GLY A 1 93 ? 21.060 -6.424 -29.315 1.00 93.19 93 GLY A C 1
ATOM 708 O O . GLY A 1 93 ? 21.016 -6.013 -28.151 1.00 93.19 93 GLY A O 1
ATOM 709 N N . TRP A 1 94 ? 20.213 -7.331 -29.806 1.00 94.75 94 TRP A N 1
ATOM 710 C CA . TRP A 1 94 ? 19.138 -7.962 -29.043 1.00 94.75 94 TRP A CA 1
ATOM 711 C C . TRP A 1 94 ? 19.671 -8.748 -27.837 1.00 94.75 94 TRP A C 1
ATOM 713 O O . TRP A 1 94 ? 19.312 -8.456 -26.693 1.00 94.75 94 TRP A O 1
ATOM 723 N N . ASP A 1 95 ? 20.610 -9.668 -28.067 1.00 94.94 95 ASP A N 1
ATOM 724 C CA . ASP A 1 95 ? 21.226 -10.508 -27.032 1.00 94.94 95 ASP A CA 1
ATOM 725 C C . ASP A 1 95 ? 21.931 -9.672 -25.956 1.00 94.94 95 ASP A C 1
ATOM 727 O O . ASP A 1 95 ? 22.031 -10.075 -24.794 1.00 94.94 95 ASP A O 1
ATOM 731 N N . SER A 1 96 ? 22.428 -8.486 -26.316 1.00 96.62 96 SER A N 1
ATOM 732 C CA . SER A 1 96 ? 23.034 -7.556 -25.365 1.00 96.62 96 SER A CA 1
ATOM 733 C C . SER A 1 96 ? 22.017 -6.976 -24.374 1.00 96.62 96 SER A C 1
ATOM 735 O O . SER A 1 96 ? 22.392 -6.642 -23.245 1.00 96.62 96 SER A O 1
ATOM 737 N N . VAL A 1 97 ? 20.739 -6.834 -24.742 1.00 95.06 97 VAL A N 1
ATOM 738 C CA . VAL A 1 97 ? 19.680 -6.460 -23.785 1.00 95.06 97 VAL A CA 1
ATOM 739 C C . VAL A 1 97 ? 19.390 -7.631 -22.857 1.00 95.06 97 VAL A C 1
ATOM 741 O O . VAL A 1 97 ? 19.413 -7.464 -21.634 1.00 95.06 97 VAL A O 1
ATOM 744 N N . ASP A 1 98 ? 19.199 -8.817 -23.430 1.00 92.75 98 ASP A N 1
ATOM 745 C CA . ASP A 1 98 ? 18.840 -10.022 -22.681 1.00 92.75 98 ASP A CA 1
ATOM 746 C C . ASP A 1 98 ? 19.941 -10.431 -21.687 1.00 92.75 98 ASP A C 1
ATOM 748 O O . ASP A 1 98 ? 19.659 -10.873 -20.575 1.00 92.75 98 ASP A O 1
ATOM 752 N N . ARG A 1 99 ? 21.214 -10.209 -22.030 1.00 95.62 99 ARG A N 1
ATOM 753 C CA . ARG A 1 99 ? 22.344 -10.516 -21.144 1.00 95.62 99 ARG A CA 1
ATOM 754 C C . ARG A 1 99 ? 22.552 -9.486 -20.037 1.00 95.62 99 ARG A C 1
ATOM 756 O O . ARG A 1 99 ? 22.884 -9.866 -18.919 1.00 95.62 99 ARG A O 1
ATOM 763 N N . ASN A 1 100 ? 22.417 -8.196 -20.348 1.00 94.12 100 ASN A N 1
ATOM 764 C CA . ASN A 1 100 ? 22.896 -7.131 -19.458 1.00 94.12 100 ASN A CA 1
ATOM 765 C C . ASN A 1 100 ? 21.776 -6.411 -18.704 1.00 94.12 100 ASN A C 1
ATOM 767 O O . ASN A 1 100 ? 21.992 -5.960 -17.582 1.00 94.12 100 ASN A O 1
ATOM 771 N N . LEU A 1 101 ? 20.594 -6.273 -19.308 1.00 93.81 101 LEU A N 1
ATOM 772 C CA . LEU A 1 101 ? 19.501 -5.475 -18.748 1.00 93.81 101 LEU A CA 1
ATOM 773 C C . LEU A 1 101 ? 18.377 -6.338 -18.184 1.00 93.81 101 LEU A C 1
ATOM 775 O O . LEU A 1 101 ? 17.882 -6.030 -17.103 1.00 93.81 101 LEU A O 1
ATOM 779 N N . VAL A 1 102 ? 18.010 -7.445 -18.836 1.00 92.00 102 VAL A N 1
ATOM 780 C CA . VAL A 1 102 ? 16.945 -8.334 -18.333 1.00 92.00 102 VAL A CA 1
ATOM 781 C C . VAL A 1 102 ? 17.201 -8.826 -16.896 1.00 92.00 102 VAL A C 1
ATOM 783 O O . VAL A 1 102 ? 16.261 -8.777 -16.098 1.00 92.00 102 VAL A O 1
ATOM 786 N N . PRO A 1 103 ? 18.428 -9.221 -16.486 1.00 94.00 103 PRO A N 1
ATOM 787 C CA . PRO A 1 103 ? 18.687 -9.602 -15.097 1.00 94.00 103 PRO A CA 1
ATOM 788 C C . PRO A 1 103 ? 18.430 -8.467 -14.097 1.00 94.00 103 PRO A C 1
ATOM 790 O O . PRO A 1 103 ? 17.855 -8.712 -13.037 1.00 94.00 103 PRO A O 1
ATOM 793 N N . LEU A 1 104 ? 18.800 -7.229 -14.450 1.00 93.75 104 LEU A N 1
ATOM 794 C CA . LEU A 1 104 ? 18.560 -6.044 -13.620 1.00 93.75 104 LEU A CA 1
ATOM 795 C C . LEU A 1 104 ? 17.064 -5.746 -13.507 1.00 93.75 104 LEU A C 1
ATOM 797 O O . LEU A 1 104 ? 16.556 -5.536 -12.409 1.00 93.75 104 LEU A O 1
ATOM 801 N N . VAL A 1 105 ? 16.335 -5.799 -14.624 1.00 91.88 105 VAL A N 1
ATOM 802 C CA . VAL A 1 105 ? 14.879 -5.593 -14.630 1.00 91.88 105 VAL A CA 1
ATOM 803 C C . VAL A 1 105 ? 14.172 -6.654 -13.785 1.00 91.88 105 VAL A C 1
ATOM 805 O O . VAL A 1 105 ? 13.261 -6.330 -13.027 1.00 91.88 105 VAL A O 1
ATOM 808 N N . ASN A 1 106 ? 14.615 -7.911 -13.845 1.00 89.69 106 ASN A N 1
ATOM 809 C CA . ASN A 1 106 ? 14.045 -8.986 -13.033 1.00 89.69 106 ASN A CA 1
ATOM 810 C C . ASN A 1 106 ? 14.275 -8.786 -11.521 1.00 89.69 106 ASN A C 1
ATOM 812 O O . ASN A 1 106 ? 13.462 -9.235 -10.707 1.00 89.69 106 ASN A O 1
ATOM 816 N N . ASP A 1 107 ? 15.358 -8.109 -11.133 1.00 90.31 107 ASP A N 1
ATOM 817 C CA . ASP A 1 107 ? 15.566 -7.685 -9.748 1.00 90.31 107 ASP A CA 1
ATOM 818 C C . ASP A 1 107 ? 14.660 -6.499 -9.381 1.00 90.31 107 ASP A C 1
ATOM 820 O O . ASP A 1 107 ? 13.977 -6.529 -8.354 1.00 90.31 107 ASP A O 1
ATOM 824 N N . PHE A 1 108 ? 14.535 -5.509 -10.271 1.00 92.19 108 PHE A N 1
ATOM 825 C CA . PHE A 1 108 ? 13.639 -4.363 -10.081 1.00 92.19 108 PHE A CA 1
ATOM 826 C C . PHE A 1 108 ? 12.169 -4.755 -9.946 1.00 92.19 108 PHE A C 1
ATOM 828 O O . PHE A 1 108 ? 11.469 -4.141 -9.147 1.00 92.19 108 PHE A O 1
ATOM 835 N N . LEU A 1 109 ? 11.715 -5.824 -10.608 1.00 90.88 109 LEU A N 1
ATOM 836 C CA . LEU A 1 109 ? 10.363 -6.378 -10.434 1.00 90.88 109 LEU A CA 1
ATOM 837 C C . LEU A 1 109 ? 10.001 -6.708 -8.977 1.00 90.88 109 LEU A C 1
ATOM 839 O O . LEU A 1 109 ? 8.830 -6.911 -8.665 1.00 90.88 109 LEU A O 1
ATOM 843 N N . ARG A 1 110 ? 10.989 -6.819 -8.082 1.00 86.06 110 ARG A N 1
ATOM 844 C CA . ARG A 1 110 ? 10.769 -7.073 -6.654 1.00 86.06 110 ARG A CA 1
ATOM 845 C C . ARG A 1 110 ? 10.483 -5.806 -5.855 1.00 86.06 110 ARG A C 1
ATOM 847 O O . ARG A 1 110 ? 9.901 -5.913 -4.783 1.00 86.06 110 ARG A O 1
ATOM 854 N N . THR A 1 111 ? 10.949 -4.646 -6.316 1.00 87.12 111 THR A N 1
ATOM 855 C CA . THR A 1 111 ? 11.020 -3.431 -5.485 1.00 87.12 111 THR A CA 1
ATOM 856 C C . THR A 1 111 ? 10.515 -2.163 -6.162 1.00 87.12 111 THR A C 1
ATOM 858 O O . THR A 1 111 ? 10.223 -1.199 -5.462 1.00 87.12 111 THR A O 1
ATOM 861 N N . GLN A 1 112 ? 10.408 -2.136 -7.491 1.00 93.12 112 GLN A N 1
ATOM 862 C CA . GLN A 1 112 ? 10.094 -0.931 -8.253 1.00 93.12 112 GLN A CA 1
ATOM 863 C C . GLN A 1 112 ? 8.726 -1.036 -8.944 1.00 93.12 112 GLN A C 1
ATOM 865 O O . GLN A 1 112 ? 8.369 -2.112 -9.430 1.00 93.12 112 GLN A O 1
ATOM 870 N N . PRO A 1 113 ? 7.969 0.073 -9.047 1.00 93.00 113 PRO A N 1
ATOM 871 C CA . PRO A 1 113 ? 6.737 0.122 -9.834 1.00 93.00 113 PRO A CA 1
ATOM 872 C C . PRO A 1 113 ? 6.992 -0.093 -11.333 1.00 93.00 113 PRO A C 1
ATOM 874 O O . PRO A 1 113 ? 7.996 0.384 -11.871 1.00 93.00 113 PRO A O 1
ATOM 877 N N . ASN A 1 114 ? 6.038 -0.711 -12.039 1.00 93.69 114 ASN A N 1
ATOM 878 C CA . ASN A 1 114 ? 6.157 -0.989 -13.479 1.00 93.69 114 ASN A CA 1
ATOM 879 C C . ASN A 1 114 ? 6.378 0.283 -14.316 1.00 93.69 114 ASN A C 1
ATOM 881 O O . ASN A 1 114 ? 7.207 0.284 -15.224 1.00 93.69 114 ASN A O 1
ATOM 885 N N . GLY A 1 115 ? 5.712 1.390 -13.966 1.00 93.62 115 GLY A N 1
ATOM 886 C CA . GLY A 1 115 ? 5.876 2.670 -14.666 1.00 93.62 115 GLY A CA 1
ATOM 887 C C . GLY A 1 115 ? 7.286 3.262 -14.533 1.00 93.62 115 GLY A C 1
ATOM 888 O O . GLY A 1 115 ? 7.800 3.869 -15.471 1.00 93.62 115 GLY A O 1
ATOM 889 N N . TRP A 1 116 ? 7.961 3.036 -13.399 1.00 96.00 116 TRP A N 1
ATOM 890 C CA . TRP A 1 116 ? 9.355 3.454 -13.230 1.00 96.00 116 TRP A CA 1
ATOM 891 C C . TRP A 1 116 ? 10.299 2.608 -14.091 1.00 96.00 116 TRP A C 1
ATOM 893 O O . TRP A 1 116 ? 11.196 3.156 -14.733 1.00 96.00 116 TRP A O 1
ATOM 903 N N . ILE A 1 117 ? 10.072 1.288 -14.136 1.00 95.44 117 ILE A N 1
ATOM 904 C CA . ILE A 1 117 ? 10.849 0.359 -14.969 1.00 95.44 117 ILE A CA 1
ATOM 905 C C . ILE A 1 117 ? 10.711 0.743 -16.447 1.00 95.44 117 ILE A C 1
ATOM 907 O O . ILE A 1 117 ? 11.727 0.875 -17.127 1.00 95.44 117 ILE A O 1
ATOM 911 N N . ALA A 1 118 ? 9.486 1.004 -16.917 1.00 96.25 118 ALA A N 1
ATOM 912 C CA . ALA A 1 118 ? 9.236 1.501 -18.269 1.00 96.25 118 ALA A CA 1
ATOM 913 C C . ALA A 1 118 ? 10.063 2.758 -18.581 1.00 96.25 118 ALA A C 1
ATOM 915 O O . ALA A 1 118 ? 10.804 2.778 -19.559 1.00 96.25 118 ALA A O 1
ATOM 916 N N . GLY A 1 119 ? 10.042 3.759 -17.694 1.00 94.38 119 GLY A N 1
ATOM 917 C CA . GLY A 1 119 ? 10.822 4.983 -17.890 1.00 94.38 119 GLY A CA 1
ATOM 918 C C . GLY A 1 119 ? 12.344 4.770 -17.911 1.00 94.38 119 GLY A C 1
ATOM 919 O O . GLY A 1 119 ? 13.057 5.529 -18.567 1.00 94.38 119 GLY A O 1
ATOM 920 N N . GLN A 1 120 ? 12.877 3.760 -17.209 1.00 97.06 120 GLN A N 1
ATOM 921 C CA . GLN A 1 120 ? 14.295 3.387 -17.331 1.00 97.06 120 GLN A CA 1
ATOM 922 C C . GLN A 1 120 ? 14.598 2.737 -18.682 1.00 97.06 120 GLN A C 1
ATOM 924 O O . GLN A 1 120 ? 15.646 3.014 -19.270 1.00 97.06 120 GLN A O 1
ATOM 929 N N . LEU A 1 121 ? 13.704 1.874 -19.165 1.00 96.12 121 LEU A N 1
ATOM 930 C CA . LEU A 1 121 ? 13.844 1.213 -20.459 1.00 96.12 121 LEU A CA 1
ATOM 931 C C . LEU A 1 121 ? 13.798 2.231 -21.604 1.00 96.12 121 LEU A C 1
ATOM 933 O O . LEU A 1 121 ? 14.696 2.201 -22.440 1.00 96.12 121 LEU A O 1
ATOM 937 N N . ASP A 1 122 ? 12.865 3.189 -21.568 1.00 97.25 122 ASP A N 1
ATOM 938 C CA . ASP A 1 122 ? 12.777 4.286 -22.545 1.00 97.25 122 ASP A CA 1
ATOM 939 C C . ASP A 1 122 ? 14.089 5.092 -22.601 1.00 97.25 122 ASP A C 1
ATOM 941 O O . ASP A 1 122 ? 14.669 5.277 -23.668 1.00 97.25 122 ASP A O 1
ATOM 945 N N . ARG A 1 123 ? 14.658 5.479 -21.447 1.00 96.94 123 ARG A N 1
ATOM 946 C CA . ARG A 1 123 ? 15.955 6.189 -21.415 1.00 96.94 123 ARG A CA 1
ATOM 947 C C . ARG A 1 123 ? 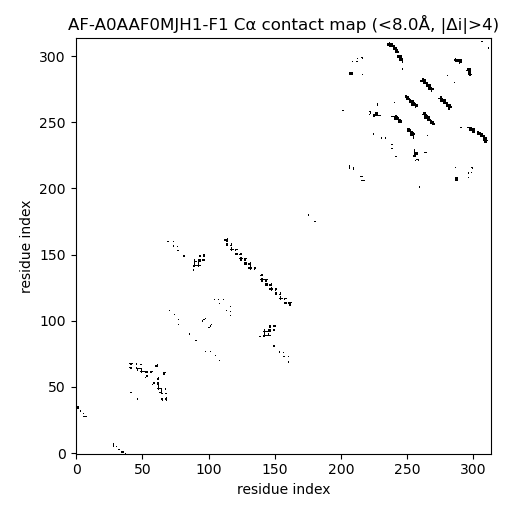17.102 5.387 -22.030 1.00 96.94 123 ARG A C 1
ATOM 949 O O . ARG A 1 123 ? 17.982 5.959 -22.671 1.00 96.94 123 ARG A O 1
ATOM 956 N N . ASN A 1 124 ? 17.127 4.072 -21.814 1.00 97.19 124 ASN A N 1
ATOM 957 C CA . ASN A 1 124 ? 18.144 3.207 -22.412 1.00 97.19 124 ASN A CA 1
ATOM 958 C C . ASN A 1 124 ? 17.911 3.014 -23.918 1.00 97.19 124 ASN A C 1
ATOM 960 O O . ASN A 1 124 ? 18.885 2.894 -24.666 1.00 97.19 124 ASN A O 1
ATOM 964 N N . ALA A 1 125 ? 16.652 2.991 -24.365 1.00 96.62 125 ALA A N 1
ATOM 965 C CA . ALA A 1 125 ? 16.303 2.969 -25.779 1.00 96.62 125 ALA A CA 1
ATOM 966 C C . ALA A 1 125 ? 16.780 4.248 -26.476 1.00 96.62 125 ALA A C 1
ATOM 968 O O . ALA A 1 125 ? 17.503 4.161 -27.467 1.00 96.62 125 ALA A O 1
ATOM 969 N N . ASP A 1 126 ? 16.481 5.419 -25.907 1.00 96.75 126 ASP A N 1
ATOM 970 C CA . ASP A 1 126 ? 16.915 6.725 -26.419 1.00 96.75 126 ASP A CA 1
ATOM 971 C C . ASP A 1 126 ? 18.439 6.815 -26.533 1.00 96.75 126 ASP A C 1
ATOM 973 O O . ASP A 1 126 ? 18.972 7.221 -27.567 1.00 96.75 126 ASP A O 1
ATOM 977 N N . ALA A 1 127 ? 19.155 6.373 -25.493 1.00 96.50 127 ALA A N 1
ATOM 978 C CA . ALA A 1 127 ? 20.614 6.322 -25.508 1.00 96.50 127 ALA A CA 1
ATOM 979 C C . ALA A 1 127 ? 21.151 5.379 -26.600 1.00 96.50 127 ALA A C 1
ATOM 981 O O . ALA A 1 127 ? 22.125 5.714 -27.273 1.00 96.50 127 ALA A O 1
ATOM 982 N N . SER A 1 128 ? 20.502 4.228 -26.811 1.00 96.56 128 SER A N 1
ATOM 983 C CA . SER A 1 128 ? 20.891 3.267 -27.852 1.00 96.56 128 SER A CA 1
ATOM 984 C C . SER A 1 128 ? 20.626 3.818 -29.261 1.00 96.56 128 SER A C 1
ATOM 986 O O . SER A 1 128 ? 21.457 3.632 -30.146 1.00 96.56 128 SER A O 1
ATOM 988 N N . ARG A 1 129 ? 19.526 4.557 -29.474 1.00 98.00 129 AR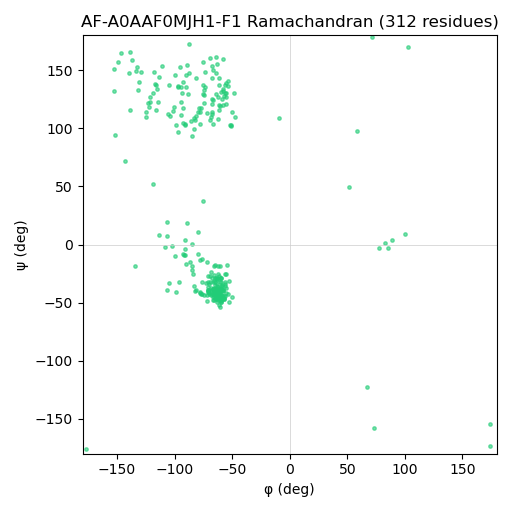G A N 1
ATOM 989 C CA . ARG A 1 129 ? 19.251 5.254 -30.747 1.00 98.00 129 ARG A CA 1
ATOM 990 C C . ARG A 1 129 ? 20.290 6.332 -31.032 1.00 98.00 129 ARG A C 1
ATOM 992 O O . ARG A 1 129 ? 20.874 6.339 -32.108 1.00 98.00 129 ARG A O 1
ATOM 999 N N . ALA A 1 130 ? 20.600 7.166 -30.040 1.00 96.44 130 ALA A N 1
ATOM 1000 C CA . ALA A 1 130 ? 21.634 8.190 -30.180 1.00 96.44 130 ALA A CA 1
ATOM 1001 C C . ALA A 1 130 ? 23.012 7.587 -30.520 1.00 96.44 130 ALA A C 1
ATOM 1003 O O . ALA A 1 130 ? 23.775 8.174 -31.286 1.00 96.44 130 ALA A O 1
ATOM 1004 N N . GLN A 1 131 ? 23.331 6.402 -29.985 1.00 97.25 131 GLN A N 1
ATOM 1005 C CA . GLN A 1 131 ? 24.536 5.659 -30.365 1.00 97.25 131 GLN A CA 1
ATOM 1006 C C . GLN A 1 131 ? 24.465 5.135 -31.802 1.00 97.25 131 GLN A C 1
ATOM 1008 O O . GLN A 1 131 ? 25.440 5.292 -32.533 1.00 97.25 131 GLN A O 1
ATOM 1013 N N . ALA A 1 132 ? 23.326 4.581 -32.228 1.00 96.44 132 ALA A N 1
ATOM 1014 C CA . ALA A 1 132 ? 23.116 4.138 -33.608 1.00 96.44 132 ALA A CA 1
ATOM 1015 C C . ALA A 1 132 ? 23.305 5.282 -34.622 1.00 96.44 132 ALA A C 1
ATOM 1017 O O . ALA A 1 132 ? 23.912 5.078 -35.671 1.00 96.44 132 ALA A O 1
ATOM 1018 N N . ASP A 1 133 ? 22.840 6.487 -34.295 1.00 96.56 133 ASP A N 1
ATOM 1019 C CA . ASP A 1 133 ? 22.977 7.672 -35.151 1.00 96.56 133 ASP A CA 1
ATOM 1020 C C . ASP A 1 133 ? 24.422 8.198 -35.218 1.00 96.56 133 ASP A C 1
ATOM 1022 O O . ASP A 1 133 ? 24.820 8.824 -36.201 1.00 96.56 133 ASP A O 1
ATOM 1026 N N . GLY A 1 134 ? 25.218 7.955 -34.171 1.00 96.56 134 GLY A N 1
ATOM 1027 C CA . GLY A 1 134 ? 26.599 8.428 -34.060 1.00 96.56 134 GLY A CA 1
ATOM 1028 C C . GLY A 1 134 ? 27.654 7.512 -34.689 1.00 96.56 134 GLY A C 1
ATOM 1029 O O . GLY A 1 134 ? 28.792 7.947 -34.884 1.00 96.56 134 GLY A O 1
ATOM 1030 N N . VAL A 1 135 ? 27.315 6.257 -35.000 1.00 96.94 135 VAL A N 1
ATOM 1031 C CA . VAL A 1 135 ? 28.261 5.280 -35.562 1.00 96.94 135 VAL A CA 1
ATOM 1032 C C . VAL A 1 135 ? 28.194 5.247 -37.088 1.00 96.94 135 VAL A C 1
ATOM 1034 O O . VAL A 1 135 ? 27.129 5.215 -37.693 1.00 96.94 135 VAL A O 1
ATOM 1037 N N . THR A 1 136 ? 29.357 5.227 -37.739 1.00 97.50 136 THR A N 1
ATOM 1038 C CA . THR A 1 136 ? 29.453 5.185 -39.210 1.00 97.50 136 THR A CA 1
ATOM 1039 C C . THR A 1 136 ? 29.500 3.766 -39.771 1.00 97.50 136 THR A C 1
ATOM 1041 O O . THR A 1 136 ? 29.288 3.572 -40.967 1.00 97.50 136 THR A O 1
ATOM 1044 N N . ASN A 1 137 ? 29.790 2.765 -38.933 1.00 97.50 137 ASN A N 1
ATOM 1045 C CA . ASN A 1 137 ? 29.822 1.363 -39.331 1.00 97.50 137 ASN A CA 1
ATOM 1046 C C . ASN A 1 137 ? 28.386 0.806 -39.416 1.00 97.50 137 ASN A C 1
ATOM 1048 O O . ASN A 1 137 ? 27.735 0.695 -38.376 1.00 97.50 137 ASN A O 1
ATOM 1052 N N . PRO A 1 138 ? 27.909 0.365 -40.599 1.00 96.88 138 PRO A N 1
ATOM 1053 C CA . PRO A 1 138 ? 26.539 -0.128 -40.758 1.00 96.88 138 PRO A CA 1
ATOM 1054 C C . PRO A 1 138 ? 26.201 -1.339 -39.878 1.00 96.88 138 PRO A C 1
ATOM 1056 O O . PRO A 1 138 ? 25.063 -1.494 -39.443 1.00 96.88 138 PRO A O 1
ATOM 1059 N N . ALA A 1 139 ? 27.179 -2.204 -39.591 1.00 96.12 139 ALA A N 1
ATOM 1060 C CA . ALA A 1 139 ? 26.968 -3.372 -38.739 1.00 96.12 139 ALA A CA 1
ATOM 1061 C C . ALA A 1 139 ? 26.759 -2.975 -37.270 1.00 96.12 139 ALA A C 1
ATOM 1063 O O . ALA A 1 139 ? 25.899 -3.533 -36.591 1.00 96.12 139 ALA A O 1
ATOM 1064 N N . GLU A 1 140 ? 27.527 -1.997 -36.790 1.00 95.75 140 GLU A N 1
ATOM 1065 C CA . GLU A 1 140 ? 27.390 -1.455 -35.436 1.00 95.75 140 GLU A CA 1
ATOM 1066 C C . GLU A 1 140 ? 26.105 -0.629 -35.302 1.00 95.75 140 GLU A C 1
ATOM 1068 O O . GLU A 1 140 ? 25.386 -0.749 -34.313 1.00 95.75 140 GLU A O 1
ATOM 1073 N N . GLN A 1 141 ? 25.757 0.134 -36.340 1.00 97.19 141 GLN A N 1
ATOM 1074 C CA . GLN A 1 141 ? 24.484 0.844 -36.418 1.00 97.19 141 GLN A CA 1
ATOM 1075 C C . GLN A 1 141 ? 23.297 -0.121 -36.292 1.00 97.19 141 GLN A C 1
ATOM 1077 O O . GLN A 1 141 ? 22.398 0.115 -35.487 1.00 97.19 141 GLN A O 1
ATOM 1082 N N . ALA A 1 142 ? 23.320 -1.241 -37.025 1.00 95.75 142 ALA A N 1
ATOM 1083 C CA . ALA A 1 142 ? 22.286 -2.273 -36.943 1.00 95.75 142 ALA A CA 1
ATOM 1084 C C . ALA A 1 142 ? 22.196 -2.915 -35.544 1.00 95.75 142 ALA A C 1
ATOM 1086 O O . ALA A 1 142 ? 21.096 -3.169 -35.054 1.00 95.75 142 ALA A O 1
ATOM 1087 N N . GLN A 1 143 ? 23.330 -3.133 -34.867 1.00 97.19 143 GLN A N 1
ATOM 1088 C CA . GLN A 1 143 ? 23.358 -3.624 -33.482 1.00 97.19 143 GLN A CA 1
ATOM 1089 C C . GLN A 1 143 ? 22.666 -2.649 -32.520 1.00 97.19 143 GLN A C 1
ATOM 1091 O O . GLN A 1 143 ? 21.784 -3.051 -31.757 1.00 97.19 143 GLN A O 1
ATOM 1096 N N . TRP A 1 144 ? 23.042 -1.369 -32.551 1.00 97.00 144 TRP A N 1
ATOM 1097 C CA . TRP A 1 144 ? 22.463 -0.355 -31.666 1.00 97.00 144 TRP A CA 1
ATOM 1098 C C . TRP A 1 144 ? 20.981 -0.105 -31.954 1.00 97.00 144 TRP A C 1
ATOM 1100 O O . TRP A 1 144 ? 20.191 0.017 -31.015 1.00 97.00 144 TRP A O 1
ATOM 1110 N N . ALA A 1 145 ? 20.581 -0.121 -33.228 1.00 95.75 145 ALA A N 1
ATOM 1111 C CA . ALA A 1 145 ? 19.182 -0.012 -33.629 1.00 95.75 145 ALA A CA 1
ATOM 1112 C C . ALA A 1 145 ? 18.340 -1.192 -33.109 1.00 95.75 145 ALA A C 1
ATOM 1114 O O . ALA A 1 145 ? 17.286 -0.980 -32.510 1.00 95.75 145 ALA A O 1
ATOM 1115 N N . ALA A 1 146 ? 18.822 -2.432 -33.249 1.00 95.88 146 ALA A N 1
ATOM 1116 C CA . ALA A 1 146 ? 18.125 -3.609 -32.722 1.00 95.88 146 ALA A CA 1
ATOM 1117 C C . ALA A 1 146 ? 18.036 -3.605 -31.189 1.00 95.88 146 ALA A C 1
ATOM 1119 O O . ALA A 1 1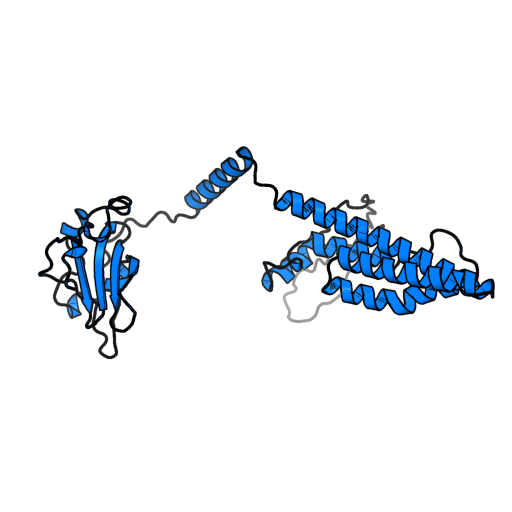46 ? 17.002 -3.962 -30.618 1.00 95.88 146 ALA A O 1
ATOM 1120 N N . ARG A 1 147 ? 19.102 -3.155 -30.511 1.00 97.50 147 ARG A N 1
ATOM 1121 C CA . ARG A 1 147 ? 19.103 -2.953 -29.057 1.00 97.50 147 ARG A CA 1
ATOM 1122 C C . ARG A 1 147 ? 18.022 -1.954 -28.636 1.00 97.50 147 ARG A C 1
ATOM 1124 O O . ARG A 1 147 ? 17.282 -2.236 -27.695 1.00 97.50 147 ARG A O 1
ATOM 1131 N N . ALA A 1 148 ? 17.923 -0.814 -29.324 1.00 96.94 148 ALA A N 1
ATOM 1132 C CA . ALA A 1 148 ? 16.893 0.188 -29.062 1.00 96.94 148 ALA A CA 1
ATOM 1133 C C . ALA A 1 148 ? 15.482 -0.389 -29.247 1.00 96.94 148 ALA A C 1
ATOM 1135 O O . ALA A 1 148 ? 14.675 -0.313 -28.325 1.00 96.94 1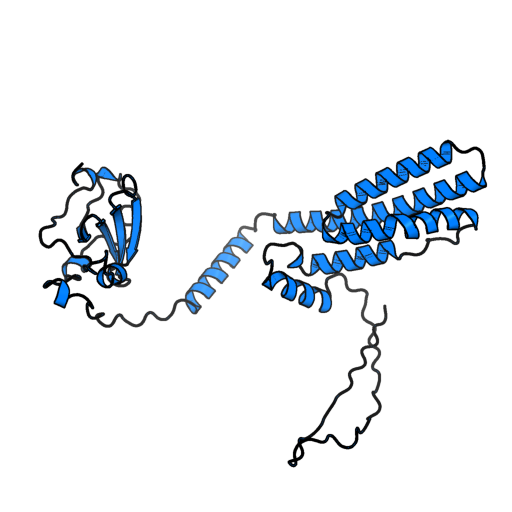48 ALA A O 1
ATOM 1136 N N . ALA A 1 149 ? 15.222 -1.060 -30.372 1.00 95.31 149 ALA A N 1
ATOM 1137 C CA . ALA A 1 149 ? 13.918 -1.656 -30.668 1.00 95.31 149 ALA A CA 1
ATOM 1138 C C . ALA A 1 149 ? 13.480 -2.690 -29.611 1.00 95.31 149 ALA A C 1
ATOM 1140 O O . ALA A 1 149 ? 12.315 -2.729 -29.199 1.00 95.31 149 ALA A O 1
ATOM 1141 N N . ARG A 1 150 ? 14.417 -3.510 -29.109 1.00 96.06 150 ARG A N 1
ATOM 1142 C CA . ARG A 1 150 ? 14.151 -4.439 -27.998 1.00 96.06 150 ARG A CA 1
ATOM 1143 C C . ARG A 1 150 ? 13.746 -3.695 -26.726 1.00 96.06 150 ARG A C 1
ATOM 1145 O O . ARG A 1 150 ? 12.792 -4.095 -26.060 1.00 96.06 150 ARG A O 1
ATOM 1152 N N . LEU A 1 151 ? 14.456 -2.625 -26.381 1.00 96.38 151 LEU A N 1
ATOM 1153 C CA . LEU A 1 151 ? 14.164 -1.829 -25.189 1.00 96.38 151 LEU A CA 1
ATOM 1154 C C . LEU A 1 151 ? 12.814 -1.119 -25.281 1.00 96.38 151 LEU A C 1
ATOM 1156 O O . LEU A 1 151 ? 12.081 -1.128 -24.298 1.00 96.38 151 LEU A O 1
ATOM 1160 N N . GLU A 1 152 ? 12.458 -0.593 -26.452 1.00 96.19 152 GLU A N 1
ATOM 1161 C CA . GLU A 1 152 ? 11.152 0.026 -26.714 1.00 96.19 152 GLU A CA 1
ATOM 1162 C C . GLU A 1 152 ? 10.015 -0.988 -26.568 1.00 96.19 152 GLU A C 1
ATOM 1164 O O . GLU A 1 152 ? 9.032 -0.715 -25.882 1.00 96.19 152 GLU A O 1
ATOM 1169 N N . THR A 1 153 ? 10.189 -2.193 -27.122 1.00 95.38 153 THR A N 1
ATOM 1170 C CA . THR A 1 153 ? 9.216 -3.290 -26.983 1.00 95.38 153 THR A CA 1
ATOM 1171 C C . THR A 1 153 ? 8.991 -3.649 -25.511 1.00 95.38 153 THR A C 1
ATOM 1173 O O . THR A 1 153 ? 7.856 -3.821 -25.064 1.00 95.38 153 THR A O 1
ATOM 1176 N N . LEU A 1 154 ? 10.072 -3.753 -24.726 1.00 95.25 154 LEU A N 1
ATOM 1177 C CA . LEU A 1 154 ? 9.960 -4.004 -23.289 1.00 95.25 154 LEU A CA 1
ATOM 1178 C C . LEU A 1 154 ? 9.281 -2.827 -22.577 1.00 95.25 154 LEU A C 1
ATOM 1180 O O . LEU A 1 154 ? 8.377 -3.049 -21.775 1.00 95.25 154 LEU A O 1
ATOM 1184 N N . ALA A 1 155 ? 9.682 -1.589 -22.873 1.00 96.12 155 ALA A N 1
ATOM 1185 C CA . ALA A 1 155 ? 9.119 -0.394 -22.255 1.00 96.12 155 ALA A CA 1
ATOM 1186 C C . ALA A 1 155 ? 7.609 -0.284 -22.500 1.00 96.12 155 ALA A C 1
ATOM 1188 O O . ALA A 1 155 ? 6.860 -0.018 -21.563 1.00 96.12 155 ALA A O 1
ATOM 1189 N N . GLU A 1 156 ? 7.150 -0.552 -23.724 1.00 96.25 156 GLU A N 1
ATOM 1190 C CA . GLU A 1 156 ? 5.729 -0.587 -24.076 1.00 96.25 156 GLU A CA 1
ATOM 1191 C C . GLU A 1 156 ? 4.964 -1.640 -23.264 1.00 96.25 156 GLU A C 1
ATOM 1193 O O . GLU A 1 156 ? 3.941 -1.325 -22.653 1.00 96.25 156 GLU A O 1
ATOM 1198 N N . GLY A 1 157 ? 5.492 -2.864 -23.170 1.00 95.19 157 GLY A N 1
ATOM 1199 C CA . GLY A 1 157 ? 4.880 -3.916 -22.357 1.00 95.19 157 GLY A CA 1
ATOM 1200 C C . GLY A 1 157 ? 4.787 -3.546 -20.871 1.00 95.19 157 GLY A C 1
ATOM 1201 O O . GLY A 1 157 ? 3.766 -3.791 -20.226 1.00 95.19 157 GLY A O 1
ATOM 1202 N N . PHE A 1 158 ? 5.820 -2.901 -20.322 1.00 96.31 158 PHE A N 1
ATOM 1203 C CA . PHE A 1 158 ? 5.811 -2.413 -18.941 1.00 96.31 158 PHE A CA 1
ATOM 1204 C C . PHE A 1 158 ? 4.867 -1.221 -18.726 1.00 96.31 158 PHE A C 1
ATOM 1206 O O . PHE A 1 158 ? 4.254 -1.140 -17.660 1.00 96.31 158 PHE A O 1
ATOM 1213 N N . ARG A 1 159 ? 4.701 -0.331 -19.716 1.00 97.00 159 ARG A N 1
ATOM 1214 C CA . ARG A 1 159 ? 3.689 0.739 -19.678 1.00 97.00 159 ARG A CA 1
ATOM 1215 C C . ARG A 1 159 ? 2.284 0.160 -19.630 1.00 97.00 159 ARG A C 1
ATOM 1217 O O . ARG A 1 159 ? 1.531 0.534 -18.744 1.00 97.00 159 ARG A O 1
ATOM 1224 N N . ALA A 1 160 ? 1.979 -0.828 -20.470 1.00 95.06 160 ALA A N 1
ATOM 1225 C CA . ALA A 1 160 ? 0.679 -1.496 -20.439 1.00 95.06 160 ALA A CA 1
ATOM 1226 C C . ALA A 1 160 ? 0.377 -2.110 -19.058 1.00 95.06 160 ALA A C 1
ATOM 1228 O O . ALA A 1 160 ? -0.707 -1.917 -18.514 1.00 95.06 160 ALA A O 1
ATOM 1229 N N . LEU A 1 161 ? 1.354 -2.783 -18.435 1.00 94.50 161 LEU A N 1
ATOM 1230 C CA . LEU A 1 161 ? 1.196 -3.310 -17.071 1.00 94.50 161 LEU A CA 1
ATOM 1231 C C . LEU A 1 161 ? 1.019 -2.204 -16.016 1.00 94.50 161 LEU A C 1
ATOM 1233 O O . LEU A 1 161 ? 0.305 -2.407 -15.033 1.00 94.50 161 LEU A O 1
ATOM 1237 N N . ALA A 1 162 ? 1.679 -1.058 -16.193 1.00 94.50 162 ALA A N 1
ATOM 1238 C CA . ALA A 1 162 ? 1.542 0.096 -15.309 1.00 94.50 162 ALA A CA 1
ATOM 1239 C C . ALA A 1 162 ? 0.171 0.775 -15.454 1.00 94.50 162 ALA A C 1
ATOM 1241 O O . ALA A 1 162 ? -0.423 1.148 -14.445 1.00 94.50 162 ALA A O 1
ATOM 1242 N N . ASP A 1 163 ? -0.347 0.885 -16.676 1.00 93.06 163 ASP A N 1
ATOM 1243 C CA . ASP A 1 163 ? -1.670 1.439 -16.962 1.00 93.06 163 ASP A CA 1
ATOM 1244 C C . ASP A 1 163 ? -2.774 0.545 -16.382 1.00 93.06 163 ASP A C 1
ATOM 1246 O O . ASP A 1 163 ? -3.709 1.046 -15.759 1.00 93.06 163 ASP A O 1
ATOM 1250 N N . GLU A 1 164 ? -2.631 -0.782 -16.488 1.00 92.56 164 GLU A N 1
ATOM 1251 C CA . GLU A 1 164 ? -3.516 -1.743 -15.815 1.00 92.56 164 GLU A CA 1
ATOM 1252 C C . GLU A 1 164 ? -3.485 -1.576 -14.283 1.00 92.56 164 GLU A C 1
ATOM 1254 O O . GLU A 1 164 ? -4.525 -1.598 -13.628 1.00 92.56 164 GLU A O 1
ATOM 1259 N N . GLU A 1 165 ? -2.300 -1.402 -13.686 1.00 91.81 165 GLU A N 1
ATOM 1260 C CA . GLU A 1 165 ? -2.160 -1.145 -12.244 1.00 91.81 165 GLU A CA 1
ATOM 1261 C C . GLU A 1 165 ? -2.802 0.189 -11.833 1.00 91.81 165 GLU A C 1
ATOM 1263 O O . GLU A 1 165 ? -3.472 0.270 -10.802 1.00 91.81 165 GLU A O 1
ATOM 1268 N N . ALA A 1 166 ? -2.623 1.234 -12.641 1.00 91.50 166 ALA A N 1
ATOM 1269 C CA . ALA A 1 166 ? -3.202 2.547 -12.394 1.00 91.50 166 ALA A CA 1
ATOM 1270 C C . ALA A 1 166 ? -4.733 2.529 -12.503 1.00 91.50 166 ALA A C 1
ATOM 1272 O O . ALA A 1 166 ? -5.400 3.106 -11.644 1.00 91.50 166 ALA A O 1
ATOM 1273 N N . ALA A 1 167 ? -5.286 1.841 -13.506 1.00 91.00 167 ALA A N 1
ATOM 1274 C CA . ALA A 1 167 ? -6.727 1.688 -13.688 1.00 91.00 167 ALA A CA 1
ATOM 1275 C C . ALA A 1 167 ? -7.373 0.968 -12.497 1.00 91.00 167 ALA A C 1
ATOM 1277 O O . ALA A 1 167 ? -8.384 1.426 -11.971 1.00 91.00 167 ALA A O 1
ATOM 1278 N N . GLU A 1 168 ? -6.752 -0.103 -12.006 1.00 88.00 168 GLU A N 1
ATOM 1279 C CA . GLU A 1 168 ? -7.257 -0.816 -10.831 1.00 88.00 168 GLU A CA 1
ATOM 1280 C C . GLU A 1 168 ? -7.140 -0.005 -9.548 1.00 88.00 168 GLU A C 1
ATOM 1282 O O . GLU A 1 168 ? -8.048 -0.024 -8.722 1.00 88.00 168 GLU A O 1
ATOM 1287 N N . ARG A 1 169 ? -6.046 0.742 -9.367 1.00 86.81 169 ARG A N 1
ATOM 1288 C CA . ARG A 1 169 ? -5.929 1.648 -8.221 1.00 86.81 169 ARG A CA 1
ATOM 1289 C C . ARG A 1 169 ? -6.997 2.738 -8.288 1.00 86.81 169 ARG A C 1
ATOM 1291 O O . ARG A 1 169 ? -7.554 3.095 -7.254 1.00 86.81 169 ARG A O 1
ATOM 1298 N N . ALA A 1 170 ? -7.300 3.255 -9.478 1.00 88.25 170 ALA A N 1
ATOM 1299 C CA . ALA A 1 170 ? -8.382 4.214 -9.672 1.00 88.25 170 ALA A CA 1
ATOM 1300 C C . ALA A 1 170 ? -9.749 3.600 -9.330 1.00 88.25 170 ALA A C 1
ATOM 1302 O O . ALA A 1 170 ? -10.552 4.256 -8.679 1.00 88.25 170 ALA A O 1
ATOM 1303 N N . GLU A 1 171 ? -9.986 2.335 -9.685 1.00 85.94 171 GLU A N 1
ATOM 1304 C CA . GLU A 1 171 ? -11.201 1.596 -9.320 1.00 85.94 171 GLU A CA 1
ATOM 1305 C C . GLU A 1 171 ? -11.297 1.355 -7.803 1.00 85.94 171 GLU A C 1
ATOM 1307 O O . GLU A 1 171 ? -12.342 1.583 -7.208 1.00 85.94 171 GLU A O 1
ATOM 1312 N N . GLN A 1 172 ? -10.195 0.979 -7.146 1.00 79.88 172 GLN A N 1
ATOM 1313 C CA . GLN A 1 172 ? -10.146 0.758 -5.692 1.00 79.88 172 GLN A CA 1
ATOM 1314 C C . GLN A 1 172 ? -10.276 2.047 -4.872 1.00 79.88 172 GLN A C 1
ATOM 1316 O O . GLN A 1 172 ? -10.772 2.020 -3.748 1.00 79.88 172 GLN A O 1
ATOM 1321 N N . THR A 1 173 ? -9.775 3.165 -5.400 1.00 79.50 173 THR A N 1
ATOM 1322 C CA . THR A 1 173 ? -9.837 4.477 -4.735 1.00 79.50 173 THR A CA 1
ATOM 1323 C C . THR A 1 173 ? -11.075 5.277 -5.118 1.00 79.50 173 THR A C 1
ATOM 1325 O O . THR A 1 173 ? -11.343 6.307 -4.494 1.00 79.50 173 THR A O 1
ATOM 1328 N N . ALA A 1 174 ? -11.843 4.818 -6.111 1.00 82.94 174 ALA A N 1
ATOM 1329 C CA . ALA A 1 174 ? -13.147 5.379 -6.400 1.00 82.94 174 ALA A CA 1
ATOM 1330 C C . ALA A 1 174 ? -14.002 5.279 -5.134 1.00 82.94 174 ALA A C 1
ATOM 1332 O O . ALA A 1 174 ? -14.101 4.222 -4.511 1.00 82.94 174 ALA A O 1
ATOM 1333 N N . ALA A 1 175 ? -14.583 6.408 -4.722 1.00 72.88 175 ALA A N 1
ATOM 1334 C CA . ALA A 1 175 ? -15.483 6.415 -3.582 1.00 72.88 175 ALA A CA 1
ATOM 1335 C C . ALA A 1 175 ? -16.594 5.384 -3.839 1.00 72.88 175 ALA A C 1
ATOM 1337 O O . ALA A 1 175 ? -17.178 5.415 -4.929 1.00 72.88 175 ALA A O 1
ATOM 1338 N N . PRO A 1 176 ? -16.889 4.490 -2.875 1.00 78.19 176 PRO A N 1
ATOM 1339 C CA . PRO A 1 176 ? -17.976 3.544 -3.042 1.00 78.19 176 PRO A CA 1
ATOM 1340 C C . PRO A 1 176 ? -19.245 4.326 -3.355 1.00 78.19 176 PRO A C 1
ATOM 1342 O O . PRO A 1 176 ? -19.509 5.389 -2.777 1.00 78.19 176 PRO A O 1
ATOM 1345 N N . THR A 1 177 ? -20.040 3.812 -4.283 1.00 85.50 177 THR A N 1
ATOM 1346 C CA . THR A 1 177 ? -21.342 4.403 -4.575 1.00 85.50 177 THR A CA 1
ATOM 1347 C C . THR A 1 177 ? -22.200 4.424 -3.305 1.00 85.50 177 THR A C 1
ATOM 1349 O O . THR A 1 177 ? -21.961 3.685 -2.342 1.00 85.50 177 THR A O 1
ATOM 1352 N N . LEU A 1 178 ? -23.231 5.277 -3.272 1.00 82.19 178 LEU A N 1
ATOM 1353 C CA . LEU A 1 178 ? -24.173 5.295 -2.147 1.00 82.19 178 LEU A CA 1
ATOM 1354 C C . LEU A 1 178 ? -24.792 3.904 -1.922 1.00 82.19 178 LEU A C 1
ATOM 1356 O O . LEU A 1 178 ? -24.983 3.492 -0.782 1.00 82.19 178 LEU A O 1
ATOM 1360 N N . GLU A 1 179 ? -25.074 3.177 -3.002 1.00 87.56 179 GLU A N 1
ATOM 1361 C CA . GLU A 1 179 ? -25.633 1.827 -2.956 1.00 87.56 179 GLU A CA 1
ATOM 1362 C C . GLU A 1 179 ? -24.650 0.810 -2.360 1.00 87.56 179 GLU A C 1
ATOM 1364 O O . GLU A 1 179 ? -25.014 0.106 -1.417 1.00 87.56 179 GLU A O 1
ATOM 1369 N N . GLU A 1 180 ? -23.393 0.798 -2.812 1.00 83.56 180 GLU A N 1
ATOM 1370 C CA . GLU A 1 180 ? -22.340 -0.063 -2.252 1.00 83.56 180 GLU A CA 1
ATOM 1371 C C . GLU A 1 180 ? -22.060 0.263 -0.784 1.00 83.56 180 GLU A C 1
ATOM 1373 O O . GLU A 1 180 ? -21.900 -0.641 0.034 1.00 83.56 180 GLU A O 1
ATOM 1378 N N . SER A 1 181 ? -22.072 1.548 -0.422 1.00 82.44 181 SER A N 1
ATOM 1379 C CA . SER A 1 181 ? -21.901 1.995 0.963 1.00 82.44 181 SER A CA 1
ATOM 1380 C C . SER A 1 181 ? -23.034 1.487 1.859 1.00 82.44 181 SER A C 1
ATOM 1382 O O . SER A 1 181 ? -22.788 0.994 2.961 1.00 82.44 181 SER A O 1
ATOM 1384 N N . LEU A 1 182 ? -24.283 1.561 1.385 1.00 87.94 182 LEU A N 1
ATOM 1385 C CA . LEU A 1 182 ? -25.446 1.037 2.103 1.00 87.94 182 LEU A CA 1
ATOM 1386 C C . LEU A 1 182 ? -25.407 -0.490 2.210 1.00 87.94 182 LEU A C 1
ATOM 1388 O O . LEU A 1 182 ? -25.768 -1.039 3.252 1.00 87.94 182 LEU A O 1
ATOM 1392 N N . GLU A 1 183 ? -24.980 -1.195 1.163 1.00 87.62 183 GLU A N 1
ATOM 1393 C CA . GLU A 1 183 ? -24.839 -2.649 1.211 1.00 87.62 183 GLU A CA 1
ATOM 1394 C C . GLU A 1 183 ? -23.719 -3.082 2.162 1.00 87.62 183 GLU A C 1
ATOM 1396 O O . GLU A 1 183 ? -23.929 -3.987 2.974 1.00 87.62 183 GLU A O 1
ATOM 1401 N N . GLN A 1 184 ? -22.575 -2.400 2.138 1.00 81.12 184 GLN A N 1
ATOM 1402 C CA . GLN A 1 184 ? -21.490 -2.632 3.084 1.00 81.12 184 GLN A CA 1
ATOM 1403 C C . GLN A 1 184 ? -21.968 -2.398 4.522 1.00 81.12 184 GLN A C 1
ATOM 1405 O O . GLN A 1 184 ? -21.803 -3.268 5.374 1.00 81.12 184 GLN A O 1
ATOM 1410 N N . GLN A 1 185 ? -22.690 -1.303 4.775 1.00 84.06 185 GLN A N 1
ATOM 1411 C CA . GLN A 1 185 ? -23.286 -1.029 6.083 1.00 84.06 185 GLN A CA 1
ATOM 1412 C C . GLN A 1 185 ? -24.272 -2.127 6.519 1.00 84.06 185 GLN A C 1
ATOM 1414 O O . GLN A 1 185 ? -24.305 -2.496 7.698 1.00 84.06 185 GLN A O 1
ATOM 1419 N N . ARG A 1 186 ? -25.067 -2.685 5.594 1.00 87.75 186 ARG A N 1
ATOM 1420 C CA . ARG A 1 186 ? -25.952 -3.832 5.876 1.00 87.75 186 ARG A CA 1
ATOM 1421 C C . ARG A 1 186 ? -25.154 -5.089 6.214 1.00 87.75 186 ARG A C 1
ATOM 1423 O O . ARG A 1 186 ? -25.514 -5.769 7.174 1.00 87.75 186 ARG A O 1
ATOM 1430 N N . ARG A 1 187 ? -24.084 -5.394 5.469 1.00 82.81 187 ARG A N 1
ATOM 1431 C CA . ARG A 1 187 ? -23.201 -6.544 5.738 1.00 82.81 187 ARG A CA 1
ATOM 1432 C C . ARG A 1 187 ? -22.526 -6.412 7.096 1.00 82.81 187 ARG A C 1
ATOM 1434 O O . ARG A 1 187 ? -22.610 -7.340 7.895 1.00 82.81 187 ARG A O 1
ATOM 1441 N N . ASP A 1 188 ? -21.958 -5.252 7.396 1.00 79.19 188 ASP A N 1
ATOM 1442 C CA . ASP A 1 188 ? -21.305 -4.980 8.677 1.00 79.19 188 ASP A CA 1
ATOM 1443 C C . ASP A 1 188 ? -22.303 -5.063 9.835 1.00 79.19 188 ASP A C 1
ATOM 1445 O O . ASP A 1 188 ? -22.009 -5.652 10.876 1.00 79.19 188 ASP A O 1
ATOM 1449 N N . SER A 1 189 ? -23.525 -4.557 9.641 1.00 76.50 189 SER A N 1
ATOM 1450 C CA . SER A 1 189 ? -24.609 -4.686 10.622 1.00 76.50 189 SER A CA 1
ATOM 1451 C C . SER A 1 189 ? -25.024 -6.145 10.833 1.00 76.50 189 SER A C 1
ATOM 1453 O O . SER A 1 189 ? -25.232 -6.564 11.973 1.00 76.50 189 SER A O 1
ATOM 1455 N N . ALA A 1 190 ? -25.106 -6.940 9.763 1.00 79.81 190 ALA A N 1
ATOM 1456 C CA . ALA A 1 190 ? -25.433 -8.361 9.832 1.00 79.81 190 ALA A CA 1
ATOM 1457 C C . ALA A 1 190 ? -24.333 -9.155 10.552 1.00 79.81 190 ALA A C 1
ATOM 1459 O O . ALA A 1 190 ? -24.632 -9.894 11.490 1.00 79.81 190 ALA A O 1
ATOM 1460 N N . ILE A 1 191 ? -23.062 -8.945 10.198 1.00 74.81 191 ILE A N 1
ATOM 1461 C CA . ILE A 1 191 ? -21.916 -9.564 10.878 1.00 74.81 191 ILE A CA 1
ATOM 1462 C C . ILE A 1 191 ? -21.913 -9.166 12.350 1.00 74.81 191 ILE A C 1
ATOM 1464 O O . ILE A 1 191 ? -21.837 -10.034 13.216 1.00 74.81 191 ILE A O 1
ATOM 1468 N N . LYS A 1 192 ? -22.085 -7.876 12.658 1.00 73.69 192 LYS A N 1
ATOM 1469 C CA . LYS A 1 192 ? -22.177 -7.397 14.038 1.00 73.69 192 LYS A CA 1
ATOM 1470 C C . LYS A 1 192 ? -23.324 -8.077 14.783 1.00 73.69 192 LYS A C 1
ATOM 1472 O O . LYS A 1 192 ? -23.130 -8.476 15.924 1.00 73.69 192 LYS A O 1
ATOM 1477 N N . SER A 1 193 ? -24.481 -8.286 14.155 1.00 71.38 193 SER A N 1
ATOM 1478 C CA . SER A 1 193 ? -25.613 -8.977 14.790 1.00 71.38 193 SER A CA 1
ATOM 1479 C C . SER A 1 193 ? -25.354 -10.464 15.075 1.00 71.38 193 SER A C 1
ATOM 1481 O O . SER A 1 193 ? -25.847 -10.977 16.075 1.00 71.38 193 SER A O 1
ATOM 1483 N N . ILE A 1 194 ? -24.554 -11.138 14.241 1.00 72.06 194 ILE A N 1
ATOM 1484 C CA . ILE A 1 194 ? -24.204 -12.562 14.387 1.00 72.06 194 ILE A CA 1
ATOM 1485 C C . ILE A 1 194 ? -23.063 -12.750 15.395 1.00 72.06 194 ILE A C 1
ATOM 1487 O O . ILE A 1 194 ? -23.072 -13.690 16.186 1.00 72.06 194 ILE A O 1
ATOM 1491 N N . VAL A 1 195 ? -22.072 -11.859 15.359 1.00 67.12 195 VAL A N 1
ATOM 1492 C CA . VAL A 1 195 ? -20.856 -11.937 16.178 1.00 67.12 195 VAL A CA 1
ATOM 1493 C C . VAL A 1 195 ? -21.062 -11.322 17.557 1.00 67.12 195 VAL A C 1
ATOM 1495 O O . VAL A 1 195 ? -20.305 -11.648 18.465 1.00 67.12 195 VAL A O 1
ATOM 1498 N N . THR A 1 196 ? -22.086 -10.483 17.764 1.00 52.97 196 THR A N 1
ATOM 1499 C CA . THR A 1 196 ? -22.434 -10.026 19.116 1.00 52.97 196 THR A CA 1
ATOM 1500 C C . THR A 1 196 ? -22.841 -11.257 19.926 1.00 52.97 196 THR A C 1
ATOM 1502 O O . THR A 1 196 ? -23.915 -11.810 19.676 1.00 52.97 196 THR A O 1
ATOM 1505 N N . PRO A 1 197 ? -22.021 -11.720 20.889 1.00 51.50 197 PRO A N 1
ATOM 1506 C CA . PRO A 1 197 ? -22.415 -12.844 21.714 1.00 51.50 197 PRO A CA 1
ATOM 1507 C C . PRO A 1 197 ? -23.720 -12.458 22.402 1.00 51.50 197 PRO A C 1
ATOM 1509 O O . PRO A 1 197 ? -23.830 -11.343 22.921 1.00 51.50 197 PRO A O 1
ATOM 1512 N N . VAL A 1 198 ? -24.707 -13.362 22.401 1.00 52.81 198 VAL A N 1
ATOM 1513 C CA . VAL A 1 198 ? -25.904 -13.238 23.241 1.00 52.81 198 VAL A CA 1
ATOM 1514 C C . VAL A 1 198 ? -25.395 -12.977 24.647 1.00 52.81 198 VAL A C 1
ATOM 1516 O O . VAL A 1 198 ? -24.855 -13.875 25.294 1.00 52.81 198 VAL A O 1
ATOM 1519 N N . ARG A 1 199 ? -25.452 -11.710 25.066 1.00 56.19 199 ARG A N 1
ATOM 1520 C CA . ARG A 1 199 ? -24.762 -11.263 26.267 1.00 56.19 199 ARG A CA 1
ATOM 1521 C C . ARG A 1 199 ? -25.370 -12.060 27.412 1.00 56.19 199 ARG A C 1
ATOM 1523 O O . ARG A 1 199 ? -26.581 -11.930 27.625 1.00 56.19 199 ARG A O 1
ATOM 1530 N N . PRO A 1 200 ? -24.602 -12.919 28.107 1.00 49.47 200 PRO A N 1
ATOM 1531 C CA . PRO A 1 200 ? -25.154 -13.685 29.205 1.00 49.47 200 PRO A CA 1
ATOM 1532 C C . PRO A 1 200 ? -25.762 -12.676 30.167 1.00 49.47 200 PRO A C 1
ATOM 1534 O O . PRO A 1 200 ? -25.096 -11.735 30.601 1.00 49.47 200 PRO A O 1
ATOM 1537 N N . ARG A 1 201 ? -27.070 -12.821 30.399 1.00 51.34 201 ARG A N 1
ATOM 1538 C CA . ARG A 1 201 ? -27.859 -11.975 31.291 1.00 51.34 201 ARG A CA 1
ATOM 1539 C C . ARG A 1 201 ? -27.063 -11.856 32.583 1.00 51.34 201 ARG A C 1
ATOM 1541 O O . ARG A 1 201 ? -26.884 -12.870 33.250 1.00 51.34 201 ARG A O 1
ATOM 1548 N N . ALA A 1 202 ? -26.513 -10.668 32.849 1.00 52.31 202 ALA A N 1
ATOM 1549 C CA . ALA A 1 202 ? -25.471 -10.477 33.849 1.00 52.31 202 ALA A CA 1
ATOM 1550 C C . ALA A 1 202 ? -25.913 -11.089 35.182 1.00 52.31 202 ALA A C 1
ATOM 1552 O O . ALA A 1 202 ? -26.742 -10.526 35.902 1.00 52.31 202 ALA A O 1
ATOM 1553 N N . ALA A 1 203 ? -25.372 -12.266 35.504 1.00 55.16 203 ALA A N 1
ATOM 1554 C CA . ALA A 1 203 ? -25.318 -12.706 36.881 1.00 55.16 203 ALA A CA 1
ATOM 1555 C C . ALA A 1 203 ? -24.626 -11.572 37.640 1.00 55.16 203 ALA A C 1
ATOM 1557 O O . ALA A 1 203 ? -23.673 -10.993 37.119 1.00 55.16 203 ALA A O 1
ATOM 1558 N N . LYS A 1 204 ? -25.137 -11.196 38.818 1.00 59.03 204 LYS A N 1
ATOM 1559 C CA . LYS A 1 204 ? -24.491 -10.188 39.667 1.00 59.03 204 LYS A CA 1
ATOM 1560 C C . LYS A 1 204 ? -23.031 -10.604 39.836 1.00 59.03 204 LYS A C 1
ATOM 1562 O O . LYS A 1 204 ? -22.775 -11.555 40.572 1.00 59.03 204 LYS A O 1
ATOM 1567 N N . THR A 1 205 ? -22.110 -9.955 39.128 1.00 60.31 205 THR A N 1
ATOM 1568 C CA . THR A 1 205 ? -20.691 -10.271 39.246 1.00 60.31 205 THR A CA 1
ATOM 1569 C C . THR A 1 205 ? -20.316 -10.009 40.699 1.00 60.31 205 THR A C 1
ATOM 1571 O O . THR A 1 205 ? -20.548 -8.895 41.181 1.00 60.31 205 THR A O 1
ATOM 1574 N N . PRO A 1 206 ? -19.857 -11.021 41.449 1.00 77.88 206 PRO A N 1
ATOM 1575 C CA . PRO A 1 206 ? -19.439 -10.798 42.820 1.00 77.88 206 PRO A CA 1
ATOM 1576 C C . PRO A 1 206 ? -18.251 -9.831 42.809 1.00 77.88 206 PRO A C 1
ATOM 1578 O O . PRO A 1 206 ? -17.279 -10.071 42.101 1.00 77.88 206 PRO A O 1
ATOM 1581 N N . GLU A 1 207 ? -18.341 -8.742 43.576 1.00 90.50 207 GLU A N 1
ATOM 1582 C CA . GLU A 1 207 ? -17.221 -7.814 43.775 1.00 90.50 207 GLU A CA 1
ATOM 1583 C C . GLU A 1 207 ? -16.018 -8.569 44.355 1.00 90.50 207 GLU A C 1
ATOM 1585 O O . GLU A 1 207 ? -16.113 -9.141 45.450 1.00 90.50 207 GLU A O 1
ATOM 1590 N N . THR A 1 208 ? -14.888 -8.569 43.648 1.00 93.69 208 THR A N 1
ATOM 1591 C CA . THR A 1 208 ? -13.709 -9.361 44.032 1.00 93.69 208 THR A CA 1
ATOM 1592 C C . THR A 1 208 ? -12.953 -8.733 45.196 1.00 93.69 208 THR A C 1
ATOM 1594 O O . THR A 1 208 ? -12.405 -9.441 46.043 1.00 93.69 208 THR A O 1
ATOM 1597 N N . ASN A 1 209 ? -12.958 -7.403 45.285 1.00 95.81 209 ASN A N 1
ATOM 1598 C CA . ASN A 1 209 ? -12.168 -6.642 46.249 1.00 95.81 209 ASN A CA 1
ATOM 1599 C C . ASN A 1 209 ? -13.005 -6.046 47.394 1.00 95.81 209 ASN A C 1
ATOM 1601 O O . ASN A 1 209 ? -12.465 -5.348 48.256 1.00 95.81 209 ASN A O 1
ATOM 1605 N N . ARG A 1 210 ? -14.300 -6.386 47.495 1.00 94.88 210 ARG A N 1
ATOM 1606 C CA . ARG A 1 210 ? -15.208 -5.862 48.537 1.00 94.88 210 ARG A CA 1
ATOM 1607 C C . ARG A 1 210 ? -14.684 -6.051 49.958 1.00 94.88 210 ARG A C 1
ATOM 1609 O O . ARG A 1 210 ? -14.785 -5.147 50.780 1.00 94.88 210 ARG A O 1
ATOM 1616 N N . ARG A 1 211 ? -14.112 -7.222 50.261 1.00 94.06 211 ARG A N 1
ATOM 1617 C CA . ARG A 1 211 ? -13.551 -7.507 51.595 1.00 94.06 211 ARG A CA 1
ATOM 1618 C C . ARG A 1 211 ? -12.341 -6.631 51.929 1.00 94.06 211 ARG A C 1
ATOM 1620 O O . ARG A 1 211 ? -12.146 -6.336 53.098 1.00 94.06 211 ARG A O 1
ATOM 1627 N N . ARG A 1 212 ? -11.546 -6.234 50.927 1.00 94.94 212 ARG A N 1
ATOM 1628 C CA . ARG A 1 212 ? -10.372 -5.365 51.110 1.00 94.94 212 ARG A CA 1
ATOM 1629 C C . ARG A 1 212 ? -10.786 -3.910 51.325 1.00 94.94 212 ARG A C 1
ATOM 1631 O O . ARG A 1 212 ? -10.245 -3.270 52.212 1.00 94.94 212 ARG A O 1
ATOM 1638 N N . ARG A 1 213 ? -11.769 -3.429 50.554 1.00 95.56 213 ARG A N 1
ATOM 1639 C CA . ARG A 1 213 ? -12.323 -2.067 50.667 1.00 95.56 213 ARG A CA 1
ATOM 1640 C C . ARG A 1 213 ? -13.171 -1.839 51.919 1.00 95.56 213 ARG A C 1
ATOM 1642 O O . ARG A 1 213 ? -13.287 -0.722 52.400 1.00 95.56 213 ARG A O 1
ATOM 1649 N N . GLY A 1 214 ? -13.862 -2.877 52.392 1.00 96.12 214 GLY A N 1
ATOM 1650 C CA . GLY A 1 214 ? -14.830 -2.766 53.490 1.00 96.12 214 GLY A CA 1
ATOM 1651 C C . GLY A 1 214 ? -16.193 -2.176 53.094 1.00 96.12 214 GLY A C 1
ATOM 1652 O O . GLY A 1 214 ? -17.105 -2.162 53.917 1.00 96.12 214 GLY A O 1
ATOM 1653 N N . HIS A 1 215 ? -16.381 -1.759 51.839 1.00 95.50 215 HIS A N 1
ATOM 1654 C CA . HIS A 1 215 ? -17.622 -1.171 51.324 1.00 95.50 215 HIS A CA 1
ATOM 1655 C C . HIS A 1 215 ? -17.973 -1.695 49.918 1.00 95.50 215 HIS A C 1
ATOM 1657 O O . HIS A 1 215 ? -17.160 -2.347 49.258 1.00 95.50 215 HIS A O 1
ATOM 1663 N N . GLN A 1 216 ? -19.218 -1.461 49.483 1.00 95.62 216 GLN A N 1
ATOM 1664 C CA . GLN A 1 216 ? -19.693 -1.829 48.142 1.00 95.62 216 GLN A CA 1
ATOM 1665 C C . GLN A 1 216 ? -19.122 -0.883 47.086 1.00 95.62 216 GLN A C 1
ATOM 1667 O O . GLN A 1 216 ? -19.207 0.333 47.236 1.00 95.62 216 GLN A O 1
ATOM 1672 N N . PHE A 1 217 ? -18.603 -1.445 46.000 1.00 95.94 217 PHE A N 1
ATOM 1673 C CA . PHE A 1 217 ? -18.193 -0.683 44.820 1.00 95.94 217 PHE A CA 1
ATOM 1674 C C . PHE A 1 217 ? -19.389 -0.361 43.921 1.00 95.94 217 PHE A C 1
ATOM 1676 O O . PHE A 1 217 ? -19.509 0.755 43.409 1.00 95.94 217 PHE A O 1
ATOM 1683 N N . PHE A 1 218 ? -20.307 -1.325 43.776 1.00 94.12 218 PHE A N 1
ATOM 1684 C CA . PHE A 1 218 ? -21.528 -1.165 42.995 1.00 94.12 218 PHE A CA 1
ATOM 1685 C C . PHE A 1 218 ? -22.738 -0.914 43.896 1.00 94.12 218 PHE A C 1
ATOM 1687 O O . PHE A 1 218 ? -23.165 -1.794 44.648 1.00 94.12 218 PHE A O 1
ATOM 1694 N N . VAL A 1 219 ? -23.339 0.273 43.787 1.00 92.75 219 VAL A N 1
ATOM 1695 C CA . VAL A 1 219 ? -24.506 0.685 44.588 1.00 92.75 219 VAL A CA 1
ATOM 1696 C C . VAL A 1 219 ? -25.763 0.788 43.730 1.00 92.75 219 VAL A C 1
ATOM 1698 O O . VAL A 1 219 ? -25.709 1.051 42.530 1.00 92.75 219 VAL A O 1
ATOM 1701 N N . ALA A 1 220 ? -26.937 0.619 44.344 1.00 90.88 220 ALA A N 1
ATOM 1702 C CA . ALA A 1 220 ? -28.214 0.649 43.623 1.00 90.88 220 ALA A CA 1
ATOM 1703 C C . ALA A 1 220 ? -28.476 1.979 42.889 1.00 90.88 220 ALA A C 1
ATOM 1705 O O . ALA A 1 220 ? -29.155 1.989 41.862 1.00 90.88 220 ALA A O 1
ATOM 1706 N N . GLU A 1 221 ? -27.924 3.083 43.397 1.00 92.25 221 GLU A N 1
ATOM 1707 C CA . GLU A 1 221 ? -28.044 4.418 42.810 1.00 92.25 221 GLU A CA 1
ATOM 1708 C C . GLU A 1 221 ? -27.412 4.530 41.419 1.00 92.25 221 GLU A C 1
ATOM 1710 O O . GLU A 1 221 ? -27.927 5.270 40.587 1.00 92.25 221 GLU A O 1
ATOM 1715 N N . GLN A 1 222 ? -26.384 3.733 41.110 1.00 93.25 222 GLN A N 1
ATOM 1716 C CA . GLN A 1 222 ? -25.709 3.757 39.805 1.00 93.25 222 GLN A CA 1
ATOM 1717 C C . GLN A 1 222 ? -26.626 3.422 38.629 1.00 93.25 222 GLN A C 1
ATOM 1719 O O . GLN A 1 222 ? -26.314 3.744 37.490 1.00 93.25 222 GLN A O 1
ATOM 1724 N N . LYS A 1 223 ? -27.774 2.786 38.890 1.00 91.81 223 LYS A N 1
ATOM 1725 C CA . LYS A 1 223 ? -28.807 2.533 37.876 1.00 91.81 223 LYS A CA 1
ATOM 1726 C C . LYS A 1 223 ? -29.568 3.794 37.458 1.00 91.81 223 LYS A C 1
ATOM 1728 O O . LYS A 1 223 ? -30.313 3.743 36.489 1.00 91.81 223 LYS A O 1
ATOM 1733 N N . LYS A 1 224 ? -29.446 4.876 38.229 1.00 95.44 224 LYS A N 1
ATOM 1734 C CA . LYS A 1 224 ? -30.060 6.186 37.974 1.00 95.44 224 LYS A CA 1
ATOM 1735 C C . LYS A 1 224 ? -29.060 7.191 37.400 1.00 95.44 224 LYS A C 1
ATOM 1737 O O . LYS A 1 224 ? -29.427 8.341 37.183 1.00 95.44 224 LYS A O 1
ATOM 1742 N N . TRP A 1 225 ? -27.801 6.789 37.228 1.00 97.31 225 TRP A N 1
ATOM 1743 C CA . TRP A 1 225 ? -26.784 7.641 36.625 1.00 97.31 225 TRP A CA 1
ATOM 1744 C C . 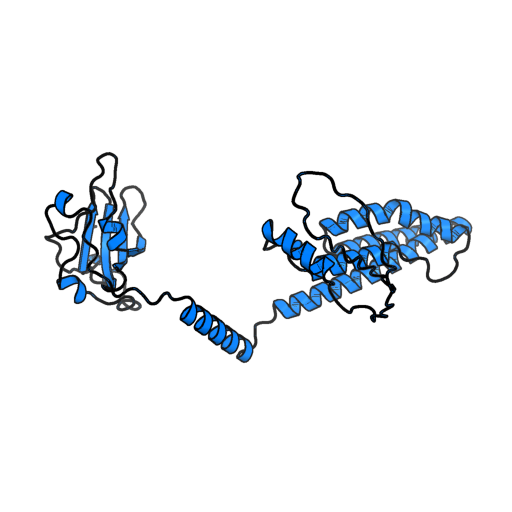TRP A 1 225 ? -27.094 7.875 35.137 1.00 97.31 225 TRP A C 1
ATOM 1746 O O . TRP A 1 225 ? -27.783 7.046 34.534 1.00 97.31 225 TRP A O 1
ATOM 1756 N N . PRO A 1 226 ? -26.639 9.001 34.554 1.00 98.12 226 PRO A N 1
ATOM 1757 C CA . PRO A 1 226 ? -26.828 9.291 33.135 1.00 98.12 226 PRO A CA 1
ATOM 1758 C C . PRO A 1 226 ? -26.329 8.149 32.244 1.00 98.12 226 PRO 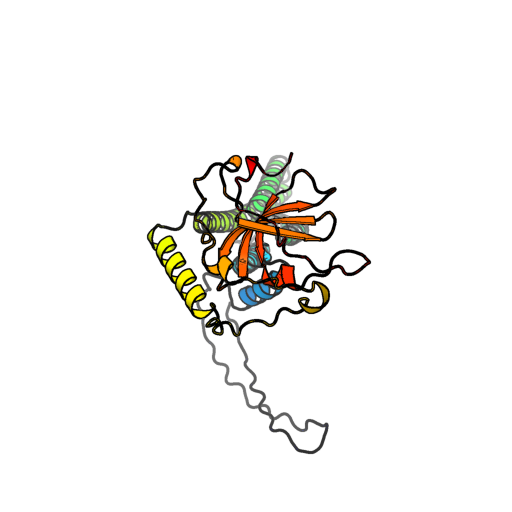A C 1
ATOM 1760 O O . PRO A 1 226 ? -25.297 7.543 32.529 1.00 98.12 226 PRO A O 1
ATOM 1763 N N . ALA A 1 227 ? -27.060 7.851 31.170 1.00 96.88 227 ALA A N 1
ATOM 1764 C CA . ALA A 1 227 ? -26.653 6.835 30.203 1.00 96.88 227 ALA A CA 1
ATOM 1765 C C . ALA A 1 227 ? -25.519 7.357 29.306 1.00 96.88 227 ALA A C 1
ATOM 1767 O O . ALA A 1 227 ? -25.379 8.567 29.121 1.00 96.88 227 ALA A O 1
ATOM 1768 N N . ILE A 1 228 ? -24.745 6.446 28.714 1.00 97.19 228 ILE A N 1
ATOM 1769 C CA . ILE A 1 228 ? -23.679 6.805 27.771 1.00 97.19 228 ILE A CA 1
ATOM 1770 C C . ILE A 1 228 ? -24.242 7.640 26.605 1.00 97.19 228 ILE A C 1
ATOM 1772 O O . ILE A 1 228 ? -25.233 7.257 25.982 1.00 97.19 228 ILE A O 1
ATOM 1776 N N . GLY A 1 229 ? -23.599 8.771 26.310 1.00 94.31 229 GLY A N 1
ATOM 1777 C CA . GLY A 1 229 ? -23.968 9.725 25.266 1.00 94.31 229 GLY A CA 1
ATOM 1778 C C . GLY A 1 229 ? -24.940 10.828 25.700 1.00 94.31 229 GLY A C 1
ATOM 1779 O O . GLY A 1 229 ? -25.335 11.636 24.861 1.00 94.31 229 GLY A O 1
ATOM 1780 N N . THR A 1 230 ? -25.324 10.898 26.978 1.00 97.44 230 THR A N 1
ATOM 1781 C CA . THR A 1 230 ? -26.263 11.917 27.488 1.00 97.44 230 THR A CA 1
ATOM 1782 C C . THR A 1 230 ? -25.717 13.345 27.347 1.00 97.44 230 THR A C 1
ATOM 1784 O O . THR A 1 230 ? -26.476 14.271 27.067 1.00 97.44 230 THR A O 1
ATOM 1787 N N . HIS A 1 231 ? -24.409 13.535 27.513 1.00 96.56 231 HIS A N 1
ATOM 1788 C CA . HIS A 1 231 ? -23.741 14.832 27.611 1.00 96.56 231 HIS A CA 1
ATOM 1789 C C . HIS A 1 231 ? -22.939 15.213 26.356 1.00 96.56 231 HIS A C 1
ATOM 1791 O O . HIS A 1 231 ? -22.101 16.107 26.418 1.00 96.56 231 HIS A O 1
ATOM 1797 N N . GLN A 1 232 ? -23.215 14.602 25.194 1.00 92.00 232 GLN A N 1
ATOM 1798 C CA . GLN A 1 232 ? -22.480 14.869 23.939 1.00 92.00 232 GLN A CA 1
ATOM 1799 C C . GLN A 1 232 ? -22.462 16.346 23.512 1.00 92.00 232 GLN A C 1
ATOM 1801 O O . GLN A 1 232 ? -21.562 16.764 22.789 1.00 92.00 232 GLN A O 1
ATOM 1806 N N . SER A 1 233 ? -23.454 17.134 23.930 1.00 94.31 233 SER A N 1
ATOM 1807 C CA . SER A 1 233 ? -23.556 18.565 23.611 1.00 94.31 233 SER A CA 1
ATOM 1808 C C . SER A 1 233 ? -23.400 19.478 24.833 1.00 94.31 233 SER A C 1
ATOM 1810 O O . SER A 1 233 ? -23.644 20.676 24.725 1.00 94.31 233 SER A O 1
ATOM 1812 N N . THR A 1 234 ? -23.024 18.938 25.996 1.00 96.62 234 THR A N 1
ATOM 1813 C CA . THR A 1 234 ? -22.813 19.722 27.221 1.00 96.62 234 THR A CA 1
ATOM 1814 C C . THR A 1 234 ? -21.359 20.213 27.278 1.00 96.62 234 THR A C 1
ATOM 1816 O O . THR A 1 234 ? -20.449 19.398 27.118 1.00 96.62 234 THR A O 1
ATOM 1819 N N . PRO A 1 235 ? -21.094 21.513 27.514 1.00 97.50 235 PRO A N 1
ATOM 1820 C CA . PRO A 1 235 ? -19.734 22.009 27.729 1.00 97.50 235 PRO A CA 1
ATOM 1821 C C . PRO A 1 235 ? -19.038 21.272 28.880 1.00 97.50 235 PRO A C 1
ATOM 1823 O O . PRO A 1 235 ? -19.644 21.080 29.931 1.00 97.50 235 PRO A O 1
ATOM 1826 N N . LEU A 1 236 ? -17.760 20.900 28.714 1.00 95.69 236 LEU A N 1
ATOM 1827 C CA . LEU A 1 236 ? -17.031 20.077 29.695 1.00 95.69 236 LEU A CA 1
ATOM 1828 C C . LEU A 1 236 ? -17.128 20.578 31.150 1.00 95.69 236 LEU A C 1
ATOM 1830 O O . LEU A 1 236 ? -17.390 19.745 32.014 1.00 95.69 236 LEU A O 1
ATOM 1834 N N . PRO A 1 237 ? -16.978 21.886 31.458 1.00 96.50 237 PRO A N 1
ATOM 1835 C CA . PRO A 1 237 ? -17.081 22.370 32.838 1.00 96.50 237 PRO A CA 1
ATOM 1836 C C . PRO A 1 237 ? -18.461 22.150 33.469 1.00 96.50 237 PRO A C 1
ATOM 1838 O O . PRO A 1 237 ? -18.561 22.032 34.683 1.00 96.50 237 PRO A O 1
ATOM 1841 N N . GLU A 1 238 ? -19.515 22.062 32.659 1.00 97.94 238 GLU A N 1
ATOM 1842 C CA . GLU A 1 238 ? -20.904 21.931 33.110 1.00 97.94 238 GLU A CA 1
ATOM 1843 C C . GLU A 1 238 ? -21.343 20.465 33.260 1.00 97.94 238 GLU A C 1
ATOM 1845 O O . GLU A 1 238 ? -22.431 20.190 33.777 1.00 97.94 238 GLU A O 1
ATOM 1850 N N . ILE A 1 239 ? -20.520 19.507 32.810 1.00 98.25 239 ILE A N 1
ATOM 1851 C CA . ILE A 1 239 ? -20.858 18.083 32.868 1.00 98.25 239 ILE A CA 1
ATOM 1852 C C . ILE A 1 239 ? -20.916 17.638 34.333 1.00 98.25 239 ILE A C 1
ATOM 1854 O O . ILE A 1 239 ? -19.934 17.787 35.063 1.00 98.25 239 ILE A O 1
ATOM 1858 N N . PRO A 1 240 ? -22.041 17.065 34.792 1.00 98.19 240 PRO A N 1
ATOM 1859 C CA . PRO A 1 240 ? -22.149 16.596 36.159 1.00 98.19 240 PRO A CA 1
ATOM 1860 C C . PRO A 1 240 ? -21.366 15.297 36.369 1.00 98.19 240 PRO A C 1
ATOM 1862 O O . PRO A 1 240 ? -21.603 14.301 35.687 1.00 98.19 240 PRO A O 1
ATOM 1865 N N . ILE A 1 241 ? -20.520 15.264 37.393 1.00 98.38 241 ILE A N 1
ATOM 1866 C CA . ILE A 1 241 ? -19.852 14.048 37.853 1.00 98.38 241 ILE A CA 1
ATOM 1867 C C . ILE A 1 241 ? -20.680 13.401 38.958 1.00 98.38 241 ILE A C 1
ATOM 1869 O O . ILE A 1 241 ? -20.894 13.966 40.031 1.00 98.38 241 ILE A O 1
ATOM 1873 N N . VAL A 1 242 ? -21.150 12.187 38.691 1.00 98.06 242 VAL A N 1
ATOM 1874 C CA . VAL A 1 242 ? -22.068 11.422 39.547 1.00 98.06 242 VAL A CA 1
ATOM 1875 C C . VAL A 1 242 ? -21.368 10.361 40.395 1.00 98.06 242 VAL A C 1
ATOM 1877 O O . VAL A 1 242 ? -21.983 9.801 41.303 1.00 98.06 242 VAL A O 1
ATOM 1880 N N . GLY A 1 243 ? -20.089 10.091 40.135 1.00 97.75 243 GLY A N 1
ATOM 1881 C CA . GLY A 1 243 ? -19.283 9.174 40.932 1.00 97.75 243 GLY A CA 1
ATOM 1882 C C . GLY A 1 243 ? -17.801 9.514 40.896 1.00 97.75 243 GLY A C 1
ATOM 1883 O O . GLY A 1 243 ? -17.305 10.028 39.898 1.00 97.75 243 GLY A O 1
ATOM 1884 N N . HIS A 1 244 ? -17.112 9.175 41.979 1.00 98.19 244 HIS A N 1
ATOM 1885 C CA . HIS A 1 244 ? -15.671 9.303 42.123 1.00 98.19 244 HIS A CA 1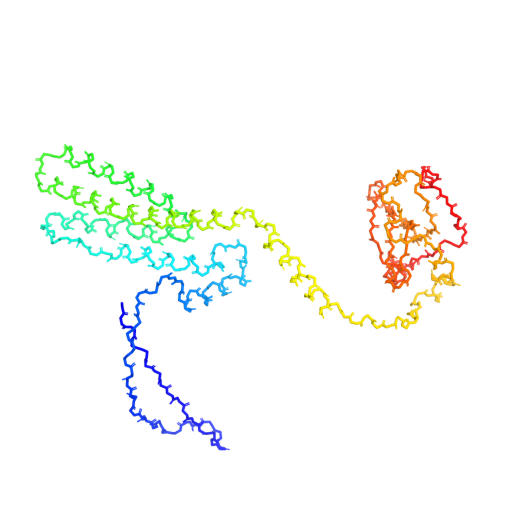
ATOM 1886 C C . HIS A 1 244 ? -15.098 7.993 42.668 1.00 98.19 244 HIS A C 1
ATOM 1888 O O . HIS A 1 244 ? -15.648 7.392 43.601 1.00 98.19 244 HIS A O 1
ATOM 1894 N N . PHE A 1 245 ? -14.022 7.530 42.043 1.00 98.19 245 PHE A N 1
ATOM 1895 C CA . PHE A 1 245 ? -13.287 6.334 42.422 1.00 98.19 245 PHE A CA 1
ATOM 1896 C C . PHE A 1 245 ? -11.803 6.667 42.489 1.00 98.19 245 PHE A C 1
ATOM 1898 O O . PHE A 1 245 ? -11.311 7.380 41.621 1.00 98.19 245 PHE A O 1
ATOM 1905 N N . PHE A 1 246 ? -11.084 6.143 43.478 1.00 97.38 246 PHE A N 1
ATOM 1906 C CA . PHE A 1 246 ? -9.699 6.545 43.708 1.00 97.38 246 PHE A CA 1
ATOM 1907 C C . PHE A 1 246 ? -8.832 5.429 44.297 1.00 97.38 246 PHE A C 1
ATOM 1909 O O . PHE A 1 246 ? -9.328 4.492 44.921 1.00 97.38 246 PHE A O 1
ATOM 1916 N N . ALA A 1 247 ? -7.517 5.530 44.112 1.00 96.06 247 ALA A N 1
ATOM 1917 C CA . ALA A 1 247 ? -6.527 4.726 44.834 1.00 96.06 247 ALA A CA 1
ATOM 1918 C C . ALA A 1 247 ? -5.206 5.487 44.960 1.00 96.06 247 ALA A C 1
ATOM 1920 O O . ALA A 1 247 ? -4.368 5.412 44.071 1.00 96.06 247 ALA A O 1
ATOM 1921 N N . GLY A 1 248 ? -4.971 6.201 46.061 1.00 91.56 248 GLY A N 1
ATOM 1922 C CA . GLY A 1 248 ? -3.773 7.040 46.177 1.00 91.56 248 GLY A CA 1
ATOM 1923 C C . GLY A 1 248 ? -3.830 8.210 45.181 1.00 91.56 248 GLY A C 1
ATOM 1924 O O . GLY A 1 248 ? -4.785 8.970 45.259 1.00 91.56 248 GLY A O 1
ATOM 1925 N N . PRO A 1 249 ? -2.856 8.384 44.263 1.00 92.81 249 PRO A N 1
ATOM 1926 C CA . PRO A 1 249 ? -2.805 9.528 43.341 1.00 92.81 249 PRO A CA 1
ATOM 1927 C C . PRO A 1 249 ? -3.559 9.322 42.006 1.00 92.81 249 PRO A C 1
ATOM 1929 O O . PRO A 1 249 ? -3.239 9.977 41.010 1.00 92.81 249 PRO A O 1
ATOM 1932 N N . PHE A 1 250 ? -4.472 8.351 41.953 1.00 95.06 250 PHE A N 1
ATOM 1933 C CA . PHE A 1 250 ? -5.246 8.003 40.762 1.00 95.06 250 PHE A CA 1
ATOM 1934 C C . PHE A 1 250 ? -6.721 8.278 41.048 1.00 95.06 250 PHE A C 1
ATOM 1936 O O . PHE A 1 250 ? -7.292 7.585 41.891 1.00 95.06 250 PHE A O 1
ATOM 1943 N N . ASP A 1 251 ? -7.314 9.229 40.328 1.00 97.19 251 ASP A N 1
ATOM 1944 C CA . ASP A 1 251 ? -8.723 9.605 40.434 1.00 97.19 251 ASP A CA 1
ATOM 1945 C C . ASP A 1 251 ? -9.462 9.282 39.133 1.00 97.19 251 ASP A C 1
ATOM 1947 O O . ASP A 1 251 ? -9.017 9.616 38.031 1.00 97.19 251 ASP A O 1
ATOM 1951 N N . PHE A 1 252 ? -10.628 8.660 39.268 1.00 97.88 252 PHE A N 1
ATOM 1952 C CA . PHE A 1 252 ? -11.529 8.308 38.179 1.00 97.88 252 PHE A CA 1
ATOM 1953 C C . PHE A 1 252 ? -12.906 8.899 38.480 1.00 97.88 252 PHE A C 1
ATOM 1955 O O . PHE A 1 252 ? -13.629 8.449 39.372 1.00 97.88 252 PHE A O 1
ATOM 1962 N N . TYR A 1 253 ? -13.282 9.911 37.716 1.00 98.31 253 TYR A N 1
ATOM 1963 C CA . TYR A 1 253 ? -14.562 10.597 37.796 1.00 98.31 253 TYR A CA 1
ATOM 1964 C C . TYR A 1 253 ? -15.512 10.024 36.749 1.00 98.31 253 TYR A C 1
ATOM 1966 O O . TYR A 1 253 ? -15.143 9.831 35.595 1.00 98.31 253 TYR A O 1
ATOM 1974 N N . CYS A 1 254 ? -16.755 9.766 37.140 1.00 98.44 254 CYS A N 1
ATOM 1975 C CA . CYS A 1 254 ? -17.783 9.175 36.291 1.00 98.44 254 CYS A CA 1
ATOM 1976 C C . CYS A 1 254 ? -18.901 10.189 36.047 1.00 98.44 254 CYS A C 1
ATOM 1978 O O . CYS A 1 254 ? -19.532 10.645 37.002 1.00 98.44 254 CYS A O 1
ATOM 1980 N N . ALA A 1 255 ? -19.180 10.498 34.782 1.00 98.56 255 ALA A N 1
ATOM 1981 C CA . ALA A 1 255 ? -20.307 11.336 34.369 1.00 98.56 255 ALA A CA 1
ATOM 1982 C C . ALA A 1 255 ? -21.495 10.484 33.899 1.00 98.56 255 ALA A C 1
ATOM 1984 O O . ALA A 1 255 ? -22.645 10.752 34.246 1.00 98.56 255 ALA A O 1
ATOM 1985 N N . GLU A 1 256 ? -21.207 9.412 33.160 1.00 98.38 256 GLU A N 1
ATOM 1986 C CA . GLU A 1 256 ? -22.201 8.535 32.543 1.00 98.38 256 GLU A CA 1
ATOM 1987 C C . GLU A 1 256 ? -21.846 7.071 32.793 1.00 98.38 256 GLU A C 1
ATOM 1989 O O . GLU A 1 256 ? -20.672 6.722 32.898 1.00 98.38 256 GLU A O 1
ATOM 1994 N N . HIS A 1 257 ? -22.848 6.200 32.891 1.00 97.62 257 HIS A N 1
ATOM 1995 C CA . HIS A 1 257 ? -22.646 4.786 33.182 1.00 97.62 257 HIS A CA 1
ATOM 1996 C C . HIS A 1 257 ? -23.765 3.915 32.612 1.00 97.62 257 HIS A C 1
ATOM 1998 O O . HIS A 1 257 ? -24.950 4.151 32.846 1.00 97.62 257 HIS A O 1
ATOM 2004 N N . ASP A 1 258 ? -23.381 2.839 31.933 1.00 95.06 258 ASP A N 1
ATOM 2005 C CA . ASP A 1 258 ? -24.274 1.745 31.576 1.00 95.06 258 ASP A CA 1
ATOM 2006 C C . ASP A 1 258 ? -24.101 0.590 32.575 1.00 95.06 258 ASP A C 1
ATOM 2008 O O . ASP A 1 258 ? -23.178 -0.222 32.508 1.00 95.06 258 ASP A O 1
ATOM 2012 N N . ALA A 1 259 ? -25.059 0.467 33.496 1.00 89.56 259 ALA A N 1
ATOM 2013 C CA . ALA A 1 259 ? -25.051 -0.575 34.523 1.00 89.56 259 ALA A CA 1
ATOM 2014 C C . ALA A 1 259 ? -25.117 -2.015 33.967 1.00 89.56 259 ALA A C 1
ATOM 2016 O O . ALA A 1 259 ? -24.792 -2.972 34.681 1.00 89.56 259 ALA A O 1
ATOM 2017 N N . SER A 1 260 ? -25.550 -2.200 32.715 1.00 86.94 260 SER A N 1
ATOM 2018 C CA . SER A 1 260 ? -25.612 -3.511 32.066 1.00 86.94 260 SER A CA 1
ATOM 2019 C C . SER A 1 260 ? -24.234 -3.968 31.577 1.00 86.94 260 SER A C 1
ATOM 2021 O O . SER A 1 260 ? -23.861 -5.132 31.780 1.00 86.94 260 SER A O 1
ATOM 2023 N N . THR A 1 261 ? -23.457 -3.054 30.991 1.00 87.62 261 THR A N 1
ATOM 2024 C CA . THR A 1 261 ? -22.099 -3.290 30.478 1.00 87.62 261 THR A CA 1
ATOM 2025 C C . THR A 1 261 ? -21.057 -3.187 31.599 1.00 87.62 261 THR A C 1
ATOM 2027 O O . THR A 1 261 ? -20.118 -3.981 31.618 1.00 87.62 261 THR A O 1
ATOM 2030 N N . GLY A 1 262 ? -21.264 -2.282 32.561 1.00 91.62 262 GLY A N 1
ATOM 2031 C CA . GLY A 1 262 ? -20.235 -1.789 33.479 1.00 91.62 262 GLY A CA 1
ATOM 2032 C C . GLY A 1 262 ? -19.380 -0.662 32.883 1.00 91.62 262 GLY A C 1
ATOM 2033 O O . GLY A 1 262 ? -18.459 -0.199 33.544 1.00 91.62 262 GLY A O 1
ATOM 2034 N N . GLU A 1 263 ? -19.660 -0.236 31.653 1.00 96.38 263 GLU A N 1
ATOM 2035 C CA . GLU A 1 263 ? -18.972 0.858 30.970 1.00 96.38 263 GLU A CA 1
ATOM 2036 C C . GLU A 1 263 ? -19.397 2.199 31.562 1.00 96.38 263 GLU A C 1
ATOM 2038 O O . GLU A 1 263 ? -20.581 2.444 31.801 1.00 96.38 263 GLU A O 1
ATOM 2043 N N . ALA A 1 264 ? -18.422 3.062 31.792 1.00 97.88 264 ALA A N 1
ATOM 2044 C CA . ALA A 1 264 ? -18.594 4.422 32.251 1.00 97.88 264 ALA A CA 1
ATOM 2045 C C . ALA A 1 264 ? -17.816 5.376 31.349 1.00 97.88 264 ALA A C 1
ATOM 2047 O O . ALA A 1 264 ? -16.757 5.028 30.828 1.00 97.88 264 ALA A O 1
ATOM 2048 N N . TRP A 1 265 ? -18.333 6.588 31.200 1.00 98.50 265 TRP A N 1
ATOM 2049 C CA . TRP A 1 265 ? -17.637 7.690 30.553 1.00 98.50 265 TRP A CA 1
ATOM 2050 C C . TRP A 1 265 ? -17.409 8.809 31.566 1.00 98.50 265 TRP A C 1
ATOM 2052 O O . TRP A 1 265 ? -18.283 9.119 32.387 1.00 98.50 265 TRP A O 1
ATOM 2062 N N . GLY A 1 266 ? -16.218 9.397 31.538 1.00 98.00 266 GLY A N 1
ATOM 2063 C CA . GLY A 1 266 ? -15.848 10.445 32.475 1.00 98.00 266 GLY A CA 1
ATOM 2064 C C . GLY A 1 266 ? -14.393 10.871 32.353 1.00 98.00 266 GLY A C 1
ATOM 2065 O O . GLY A 1 266 ? -13.798 10.747 31.284 1.00 98.00 266 GLY A O 1
ATOM 2066 N N . PHE A 1 267 ? -13.839 11.393 33.443 1.00 97.81 267 PHE A N 1
ATOM 2067 C CA . PHE A 1 267 ? -12.515 12.003 33.478 1.00 97.81 267 PHE A CA 1
ATOM 2068 C C . PHE A 1 267 ? -11.571 11.214 34.379 1.00 97.81 267 PHE A C 1
ATOM 2070 O O . PHE A 1 267 ? -11.948 10.822 35.478 1.00 97.81 267 PHE A O 1
ATOM 2077 N N . THR A 1 268 ? -10.335 11.009 33.945 1.00 97.25 268 THR A N 1
ATOM 2078 C CA . THR A 1 268 ? -9.300 10.336 34.733 1.00 97.25 268 THR A CA 1
ATOM 2079 C C . THR A 1 268 ? -8.141 11.289 34.975 1.00 97.25 268 THR A C 1
ATOM 2081 O O . THR A 1 268 ? -7.625 11.892 34.035 1.00 97.25 268 THR A O 1
ATOM 2084 N N . ARG A 1 269 ? -7.706 11.412 36.231 1.00 95.56 269 ARG A N 1
ATOM 2085 C CA . ARG A 1 269 ? -6.540 12.203 36.633 1.00 95.56 269 ARG A CA 1
ATOM 2086 C C . ARG A 1 269 ? -5.542 11.283 37.326 1.00 95.56 269 ARG A C 1
ATOM 2088 O O . ARG A 1 269 ? -5.863 10.630 38.311 1.00 95.56 269 ARG A O 1
ATOM 2095 N N . ILE A 1 270 ? -4.323 11.227 36.801 1.00 92.94 270 ILE A N 1
ATOM 2096 C CA . ILE A 1 270 ? -3.238 10.415 37.359 1.00 92.94 270 ILE A CA 1
ATOM 2097 C C . ILE A 1 270 ? -2.068 11.346 37.650 1.00 92.94 270 ILE A C 1
ATOM 2099 O O . ILE A 1 270 ? -1.568 12.014 36.740 1.00 92.94 270 ILE A O 1
ATOM 2103 N N . ALA A 1 271 ? -1.610 11.399 38.903 1.00 89.00 271 ALA A N 1
ATOM 2104 C CA . ALA A 1 271 ? -0.479 12.260 39.241 1.00 89.00 271 ALA A CA 1
ATOM 2105 C C . ALA A 1 271 ? 0.762 11.893 38.409 1.00 89.00 271 ALA A C 1
ATOM 2107 O O . ALA A 1 271 ? 1.137 10.727 38.293 1.00 89.00 271 ALA A O 1
ATOM 2108 N N . GLY A 1 272 ? 1.404 12.909 37.828 1.00 88.56 272 GLY A N 1
ATOM 2109 C CA . GLY A 1 272 ? 2.554 12.737 36.937 1.00 88.56 272 GLY A CA 1
ATOM 2110 C C . GLY A 1 272 ? 2.204 12.477 35.466 1.00 88.56 272 GLY A C 1
ATOM 2111 O O . GLY A 1 272 ? 3.115 12.436 34.645 1.00 88.56 272 GLY A O 1
ATOM 2112 N N . HIS A 1 273 ? 0.918 12.368 35.109 1.00 88.06 273 HIS A N 1
ATOM 2113 C CA . HIS A 1 273 ? 0.453 12.108 33.739 1.00 88.06 273 HIS A CA 1
ATOM 2114 C C . HIS A 1 273 ? -0.429 13.246 33.188 1.00 88.06 273 HIS A C 1
ATOM 2116 O O . HIS A 1 273 ? -1.523 13.031 32.673 1.00 88.06 273 HIS A O 1
ATOM 2122 N N . GLY A 1 274 ? 0.074 14.482 33.268 1.00 90.06 274 GLY A N 1
ATOM 2123 C CA . GLY A 1 274 ? -0.579 15.659 32.685 1.00 90.06 274 GLY A CA 1
ATOM 2124 C C . GLY A 1 274 ? -1.821 16.130 33.450 1.00 90.06 274 GLY A C 1
ATOM 2125 O O . GLY A 1 274 ? -1.964 15.875 34.643 1.00 90.06 274 GLY A O 1
ATOM 2126 N N . ALA A 1 275 ? -2.701 16.863 32.760 1.00 88.44 275 ALA A N 1
ATOM 2127 C CA . ALA A 1 275 ? -3.901 17.461 33.357 1.00 88.44 275 ALA A CA 1
ATOM 2128 C C . ALA A 1 275 ? -5.040 16.450 33.611 1.00 88.44 275 ALA A C 1
ATOM 2130 O O . ALA A 1 275 ? -5.978 16.772 34.338 1.00 88.44 275 ALA A O 1
ATOM 2131 N N . GLY A 1 276 ? -4.942 15.243 33.045 1.00 93.88 276 GLY A N 1
ATOM 2132 C CA . GLY A 1 276 ? -5.999 14.232 32.989 1.00 93.88 276 GLY A CA 1
ATOM 2133 C C . GLY A 1 276 ? -6.677 14.166 31.617 1.00 93.88 276 GLY A C 1
ATOM 2134 O O . GLY A 1 276 ? -6.437 15.006 30.748 1.00 93.88 276 GLY A O 1
ATOM 2135 N N . GLU A 1 277 ? -7.506 13.147 31.411 1.00 96.25 277 GLU A N 1
ATOM 2136 C CA . GLU A 1 277 ? -8.145 12.858 30.125 1.00 96.25 277 GLU A CA 1
ATOM 2137 C C . GLU A 1 277 ? -9.607 12.423 30.276 1.00 96.25 277 GLU A C 1
ATOM 2139 O O . GLU A 1 277 ? -9.985 11.786 31.260 1.00 96.25 277 GLU A O 1
ATOM 2144 N N . TRP A 1 278 ? -10.432 12.768 29.284 1.00 97.44 278 TRP A N 1
ATOM 2145 C CA . TRP A 1 278 ? -11.802 12.271 29.160 1.00 97.44 278 TRP A CA 1
ATOM 2146 C C . TRP A 1 278 ? -11.822 10.990 28.333 1.00 97.44 278 TRP A C 1
ATOM 2148 O O . TRP A 1 278 ? -11.205 10.928 27.270 1.00 97.44 278 TRP A O 1
ATOM 2158 N N . GLY A 1 279 ? -12.572 9.984 28.772 1.00 96.94 279 GLY A N 1
ATOM 2159 C CA . GLY A 1 279 ? -12.616 8.709 28.072 1.00 96.94 279 GLY A CA 1
ATOM 2160 C C . GLY A 1 279 ? -13.584 7.700 28.667 1.00 96.94 279 GLY A C 1
ATOM 2161 O O . GLY A 1 279 ? -14.329 7.979 29.609 1.00 96.94 279 GLY A O 1
ATOM 2162 N N . TYR A 1 280 ? -13.566 6.511 28.073 1.00 97.38 280 TYR A N 1
ATOM 2163 C CA . TYR A 1 280 ? -14.335 5.363 28.530 1.00 97.38 280 TYR A CA 1
ATOM 2164 C C . TYR A 1 280 ? -13.500 4.503 29.474 1.00 97.38 280 TYR A C 1
ATOM 2166 O O . TYR A 1 280 ? -12.319 4.258 29.235 1.00 97.38 280 TYR A O 1
ATOM 2174 N N . THR A 1 281 ? -14.136 4.003 30.525 1.00 96.31 281 THR A N 1
ATOM 2175 C CA . THR A 1 281 ? -13.569 3.024 31.451 1.00 96.31 281 THR A CA 1
ATOM 2176 C C . THR A 1 281 ? -14.601 1.951 31.771 1.00 96.31 281 THR A C 1
ATOM 2178 O O . THR A 1 281 ? -15.803 2.160 31.620 1.00 96.31 281 THR A O 1
ATOM 2181 N N . ASN A 1 282 ? -14.157 0.787 32.229 1.00 96.19 282 ASN A N 1
ATOM 2182 C CA . ASN A 1 282 ? -15.051 -0.257 32.709 1.00 96.19 282 ASN A CA 1
ATOM 2183 C C . ASN A 1 282 ? -14.976 -0.319 34.236 1.00 96.19 282 ASN A C 1
ATOM 2185 O O . ASN A 1 282 ? -13.964 -0.727 34.805 1.00 96.19 282 ASN A O 1
ATOM 2189 N N . LEU A 1 283 ? -16.063 0.052 34.916 1.00 96.06 283 LEU A N 1
ATOM 2190 C CA . LEU A 1 283 ? -16.136 0.047 36.377 1.00 96.06 283 LEU A CA 1
ATOM 2191 C C . LEU A 1 283 ? -15.938 -1.358 36.966 1.00 96.06 283 LEU A C 1
ATOM 2193 O O . LEU A 1 283 ? -15.468 -1.477 38.094 1.00 96.06 283 LEU A O 1
ATOM 2197 N N . ARG A 1 284 ? -16.267 -2.433 36.233 1.00 94.12 284 ARG A N 1
ATOM 2198 C CA . ARG A 1 284 ? -15.990 -3.816 36.674 1.00 94.12 284 ARG A CA 1
ATOM 2199 C C . ARG A 1 284 ? -14.510 -4.137 36.622 1.00 94.12 284 ARG A C 1
ATOM 2201 O O . ARG A 1 284 ? -14.030 -4.826 37.517 1.00 94.12 284 ARG A O 1
ATOM 2208 N N . ASP A 1 285 ? -13.806 -3.616 35.628 1.00 94.44 285 ASP A N 1
ATOM 2209 C CA . ASP A 1 285 ? -12.364 -3.796 35.535 1.00 94.44 285 ASP A CA 1
ATOM 2210 C C . ASP A 1 285 ? -11.671 -2.961 36.615 1.00 94.44 285 ASP A C 1
ATOM 2212 O O . ASP A 1 285 ? -10.825 -3.500 37.326 1.00 94.44 285 ASP A O 1
ATOM 2216 N N . LEU A 1 286 ? -12.094 -1.704 36.830 1.00 95.75 286 LEU A N 1
ATOM 2217 C CA . LEU A 1 286 ? -11.599 -0.857 37.928 1.00 95.75 286 LEU A CA 1
ATOM 2218 C C . LEU A 1 286 ? -11.791 -1.516 39.300 1.00 95.75 286 LEU A C 1
ATOM 2220 O O . LEU A 1 286 ? -10.859 -1.534 40.099 1.00 95.75 286 LEU A O 1
ATOM 2224 N N . GLU A 1 287 ? -12.961 -2.108 39.568 1.00 96.12 287 GLU A N 1
ATOM 2225 C CA . GLU A 1 287 ? -13.243 -2.815 40.827 1.00 96.12 287 GLU A CA 1
ATOM 2226 C C . GLU A 1 287 ? -12.238 -3.940 41.111 1.00 96.12 287 GLU A C 1
ATOM 2228 O O . GLU A 1 287 ? -11.910 -4.193 42.276 1.00 96.12 287 GLU A O 1
ATOM 2233 N N . GLN A 1 288 ? -11.752 -4.602 40.056 1.00 95.69 288 GLN A N 1
ATOM 2234 C CA . GLN A 1 288 ? -10.825 -5.730 40.121 1.00 95.69 288 GLN A CA 1
ATOM 2235 C C . GLN A 1 288 ? -9.356 -5.296 40.214 1.00 95.69 288 GLN A C 1
ATOM 2237 O O . GLN A 1 288 ? -8.531 -6.074 40.707 1.00 95.69 288 GLN A O 1
ATOM 2242 N N . GLN A 1 289 ? -9.019 -4.073 39.789 1.00 95.12 289 GLN A N 1
ATOM 2243 C CA . GLN A 1 289 ? -7.641 -3.587 39.789 1.00 95.12 289 GLN A CA 1
ATOM 2244 C C . GLN A 1 289 ? -7.078 -3.406 41.202 1.00 95.12 289 GLN A C 1
ATOM 2246 O O . GLN A 1 289 ? -7.756 -2.966 42.134 1.00 95.12 289 GLN A O 1
ATOM 2251 N N . LEU A 1 290 ? -5.785 -3.714 41.331 1.00 95.88 290 LEU A N 1
ATOM 2252 C CA . LEU A 1 290 ? -4.972 -3.440 42.512 1.00 95.88 290 LEU A CA 1
ATOM 2253 C C . LEU A 1 290 ? -3.785 -2.569 42.094 1.00 95.88 290 LEU A C 1
ATOM 2255 O O . LEU A 1 290 ? -2.943 -3.000 41.303 1.00 95.88 290 LEU A O 1
ATOM 2259 N N . VAL A 1 291 ? -3.703 -1.365 42.645 1.00 91.75 291 VAL A N 1
ATOM 2260 C CA . VAL A 1 291 ? -2.752 -0.327 42.244 1.00 91.75 291 VAL A CA 1
ATOM 2261 C C . VAL A 1 291 ? -1.558 -0.281 43.202 1.00 91.75 291 VAL A C 1
ATOM 2263 O O . VAL A 1 291 ? -1.673 -0.534 44.406 1.00 91.75 291 VAL A O 1
ATOM 2266 N N . GLY A 1 292 ? -0.385 0.031 42.649 1.00 87.94 292 GLY A N 1
ATOM 2267 C CA . GLY A 1 292 ? 0.843 0.265 43.405 1.00 87.94 292 GLY A CA 1
ATOM 2268 C C . GLY A 1 292 ? 1.482 -0.985 44.038 1.00 87.94 292 GLY A C 1
ATOM 2269 O O . GLY A 1 292 ? 0.968 -2.106 43.935 1.00 87.94 292 GLY A O 1
ATOM 2270 N N . PRO A 1 293 ? 2.633 -0.809 44.714 1.00 87.50 293 PRO A N 1
ATOM 2271 C CA . PRO A 1 293 ? 3.375 -1.903 45.346 1.00 87.50 293 PRO A CA 1
ATOM 2272 C C . PRO A 1 293 ? 2.610 -2.548 46.510 1.00 87.50 293 PRO A C 1
ATOM 2274 O O . PRO A 1 293 ? 2.795 -3.730 46.785 1.00 87.50 293 PRO A O 1
ATOM 2277 N N . LEU A 1 294 ? 1.711 -1.797 47.154 1.00 90.19 294 LEU A N 1
ATOM 2278 C CA . LEU A 1 294 ? 0.872 -2.283 48.252 1.00 90.19 294 LEU A CA 1
ATOM 2279 C C . LEU A 1 294 ? -0.408 -2.989 47.781 1.00 90.19 294 LEU A C 1
ATOM 2281 O O . LEU A 1 294 ? -1.177 -3.456 48.620 1.00 90.19 294 LEU A O 1
ATOM 2285 N N . LYS A 1 295 ? -0.635 -3.096 46.462 1.00 93.38 295 LYS A N 1
ATOM 2286 C CA . LYS A 1 295 ? -1.813 -3.753 45.877 1.00 93.38 295 LYS A CA 1
ATOM 2287 C C . LYS A 1 295 ? -3.121 -3.216 46.477 1.00 93.38 295 LYS A C 1
ATOM 2289 O O . LYS A 1 295 ? -3.971 -3.988 46.927 1.00 93.38 295 LYS A O 1
ATOM 2294 N N . GLN A 1 296 ? -3.250 -1.892 46.508 1.00 95.94 296 GLN A N 1
ATOM 2295 C CA . GLN A 1 296 ? -4.428 -1.207 47.038 1.00 95.94 296 GLN A CA 1
ATOM 2296 C C . GLN A 1 296 ? -5.580 -1.319 46.033 1.00 95.94 296 GLN A C 1
ATOM 2298 O O . GLN A 1 296 ? -5.362 -1.057 44.850 1.00 95.94 296 GLN A O 1
ATOM 2303 N N . PRO A 1 297 ? -6.786 -1.740 46.449 1.00 97.56 297 PRO A N 1
ATOM 2304 C CA . PRO A 1 297 ? -7.934 -1.729 45.554 1.00 97.56 297 PRO A CA 1
ATOM 2305 C C . PRO A 1 297 ? -8.320 -0.292 45.202 1.00 97.56 297 PRO A C 1
ATOM 2307 O O . PRO A 1 297 ? -8.158 0.607 46.022 1.00 97.56 297 PRO A O 1
ATOM 2310 N N . ILE A 1 298 ? -8.885 -0.098 44.012 1.00 97.62 298 ILE A N 1
ATOM 2311 C CA . ILE A 1 298 ? -9.591 1.147 43.696 1.00 97.62 298 ILE A CA 1
ATOM 2312 C C . ILE A 1 298 ? -10.855 1.208 44.547 1.00 97.62 298 ILE A C 1
ATOM 2314 O O . ILE A 1 298 ? -11.658 0.270 44.549 1.00 97.62 298 ILE A O 1
ATOM 2318 N N . GLU A 1 299 ? -11.002 2.291 45.298 1.00 97.88 299 GLU A N 1
ATOM 2319 C CA . GLU A 1 299 ? -12.107 2.561 46.208 1.00 97.88 299 GLU A CA 1
ATOM 2320 C C . GLU A 1 299 ? -13.173 3.419 45.533 1.00 97.88 299 GLU A C 1
ATOM 2322 O O . GLU A 1 299 ? -12.884 4.184 44.617 1.00 97.88 299 GLU A O 1
ATOM 2327 N N . ARG A 1 300 ? -14.423 3.289 45.986 1.00 97.50 300 ARG A N 1
ATOM 2328 C CA . ARG A 1 300 ? -15.480 4.243 45.648 1.00 97.50 300 ARG A CA 1
ATOM 2329 C C . ARG A 1 300 ? -15.521 5.276 46.765 1.00 97.50 300 ARG A C 1
ATOM 2331 O O . ARG A 1 300 ? -15.666 4.911 47.929 1.00 97.50 300 ARG A O 1
ATOM 2338 N N . ASP A 1 301 ? -15.504 6.549 46.410 1.00 97.44 301 ASP A N 1
ATOM 2339 C CA . ASP A 1 301 ? -15.724 7.611 47.381 1.00 97.44 301 ASP A CA 1
ATOM 2340 C C . ASP A 1 301 ? -17.175 7.565 47.900 1.00 97.44 301 ASP A C 1
ATOM 2342 O O . ASP A 1 301 ? -18.146 7.767 47.164 1.00 97.44 301 ASP A O 1
ATOM 2346 N N . MET A 1 302 ? -17.330 7.229 49.184 1.00 96.88 302 MET A N 1
ATOM 2347 C CA . MET A 1 302 ? -18.633 7.115 49.847 1.00 96.88 302 MET A CA 1
ATOM 2348 C C . MET A 1 302 ? -19.239 8.473 50.216 1.00 96.88 302 MET A C 1
ATOM 2350 O O . MET A 1 302 ? -20.419 8.528 50.566 1.00 96.88 302 MET A O 1
ATOM 2354 N N . HIS A 1 303 ? -18.447 9.542 50.159 1.00 95.12 303 HIS A N 1
ATOM 2355 C CA . HIS A 1 303 ? -18.851 10.898 50.516 1.00 95.12 303 HIS A CA 1
ATOM 2356 C C . HIS A 1 303 ? -18.998 11.806 49.293 1.00 95.12 303 HIS A C 1
ATOM 2358 O O . HIS A 1 303 ? -19.429 12.951 49.436 1.00 95.12 303 HIS A O 1
ATOM 2364 N N . TRP A 1 304 ? -18.711 11.289 48.095 1.00 96.56 304 TRP A N 1
ATOM 2365 C CA . TRP A 1 304 ? -18.919 12.016 46.853 1.00 96.56 304 TRP A CA 1
ATOM 2366 C C . TRP A 1 304 ? -20.385 12.405 46.669 1.00 96.56 304 TRP A C 1
ATOM 2368 O O . TRP A 1 304 ? -21.290 11.569 46.748 1.00 96.56 304 TRP A O 1
ATOM 2378 N N . SER A 1 305 ? -20.609 13.676 46.349 1.00 95.31 305 SER A N 1
ATOM 2379 C CA . SER A 1 305 ? -21.911 14.191 45.943 1.00 95.31 305 SER A CA 1
ATOM 2380 C C . SER A 1 305 ? -21.831 14.723 44.517 1.00 95.31 305 SER A C 1
ATOM 2382 O O . SER A 1 305 ? -20.779 15.174 44.067 1.00 95.31 305 SER A O 1
ATOM 2384 N N . LYS A 1 306 ? -22.941 14.618 43.781 1.00 97.19 306 LYS A N 1
ATOM 2385 C CA . LYS A 1 306 ? -23.009 15.077 42.392 1.00 97.19 306 LYS A CA 1
ATOM 2386 C C . LYS A 1 306 ? -22.678 16.571 42.316 1.00 97.19 306 LYS A C 1
ATOM 2388 O O . LYS A 1 306 ? -23.379 17.371 42.929 1.00 97.19 306 LYS A O 1
ATOM 2393 N N . GLN A 1 307 ? -21.700 16.927 41.491 1.00 97.69 307 GLN A N 1
ATOM 2394 C CA . GLN A 1 307 ? -21.269 18.309 41.247 1.00 97.69 307 GLN A CA 1
ATOM 2395 C C . GLN A 1 307 ? -20.809 18.493 39.798 1.00 97.69 307 GLN A C 1
ATOM 2397 O O . GLN A 1 307 ? -20.634 17.502 39.084 1.00 97.69 307 GLN A O 1
ATOM 2402 N N . GLN A 1 308 ? -20.678 19.737 39.333 1.00 98.00 308 GLN A N 1
ATOM 2403 C CA . GLN A 1 308 ? -20.189 20.008 37.979 1.00 98.00 308 GLN A CA 1
ATOM 2404 C C . GLN A 1 308 ? -18.687 19.740 37.898 1.00 98.00 308 GLN A C 1
ATOM 2406 O O . GLN A 1 308 ? -17.969 19.925 38.875 1.00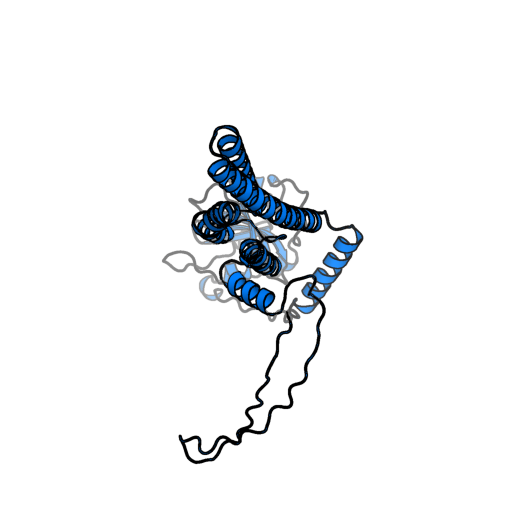 98.00 308 GLN A O 1
ATOM 2411 N N . PHE A 1 309 ? -18.200 19.312 36.735 1.00 97.44 309 PHE A N 1
ATOM 2412 C CA . PHE A 1 309 ? -16.778 19.038 36.543 1.00 97.44 309 PHE A CA 1
ATOM 2413 C C . PHE A 1 309 ? -15.901 20.270 36.804 1.00 97.44 309 PHE A C 1
ATOM 2415 O O . PHE A 1 309 ? -14.822 20.133 37.367 1.00 97.44 309 PHE A O 1
ATOM 2422 N N . GLY A 1 310 ? -16.374 21.468 36.449 1.00 96.00 310 GLY A N 1
ATOM 2423 C CA . GLY A 1 310 ? -15.668 22.724 36.714 1.00 96.00 310 GLY A CA 1
ATOM 2424 C C . GLY A 1 310 ? -15.524 23.074 38.199 1.00 96.00 310 GLY A C 1
ATOM 2425 O O . GLY A 1 310 ? -14.651 23.870 38.534 1.00 96.00 310 GLY A O 1
ATOM 2426 N N . ASP A 1 311 ? -16.334 22.459 39.067 1.00 96.19 311 ASP A N 1
ATOM 2427 C CA . ASP A 1 311 ? -16.290 22.642 40.523 1.00 96.19 311 ASP A CA 1
ATOM 2428 C C . ASP A 1 311 ? -15.400 21.596 41.218 1.00 96.19 311 ASP A C 1
ATOM 2430 O O . ASP A 1 311 ? -15.152 21.694 42.418 1.00 96.19 311 ASP A O 1
ATOM 2434 N N . ILE A 1 312 ? -14.921 20.581 40.488 1.00 92.31 312 ILE A N 1
ATOM 2435 C CA . ILE A 1 312 ? -14.017 19.562 41.029 1.00 92.31 312 ILE A CA 1
ATOM 2436 C C . ILE A 1 312 ? -12.622 20.166 41.106 1.00 92.31 312 ILE A C 1
ATOM 2438 O O . ILE A 1 312 ? -11.961 20.303 40.078 1.00 92.31 312 ILE A O 1
ATOM 2442 N N . ASP A 1 313 ? -12.225 20.519 42.330 1.00 71.75 313 ASP A N 1
ATOM 2443 C CA . ASP A 1 313 ? -10.956 21.134 42.732 1.00 71.75 313 ASP A CA 1
ATOM 2444 C C . ASP A 1 313 ? -9.871 21.204 41.632 1.00 71.75 313 ASP A C 1
ATOM 2446 O O . ASP A 1 313 ? -9.246 20.206 41.218 1.00 71.75 313 ASP A O 1
ATOM 2450 N N . ASN A 1 314 ? -9.663 22.456 41.204 1.00 45.47 314 ASN A N 1
ATOM 2451 C CA . ASN A 1 314 ? -8.357 23.005 40.843 1.00 45.47 314 ASN A CA 1
ATOM 2452 C C . ASN A 1 314 ? -7.480 23.139 42.091 1.00 45.47 314 ASN A C 1
ATOM 2454 O O . ASN A 1 314 ? -8.012 23.598 43.126 1.00 45.47 314 ASN A O 1
#

Foldseek 3Di:
DFDFDQDFDDDDDDDDDDDDDDDDDDDDGPGDGDDDPDDPAADPVLCVQLCVVCVVPVPDPSVDSRLVVLLVLLVCLLVDDDPDDADPLLVLLLVCCNPPPSVVVNVCSVPPQLLVSLVVLQVQLVVLQVVLVVDPDVSSNSSSNSNSVSSNSSSVSSVVSNVVVVVVVCVVPPDDDPVRVVVVVVVVVVCCVVPVPPPPQDDPPPQPCCVVQVHDLDDPCLVVAAAPPPCVPPDQQQQKFAWWKDDVQKIDTFRHADPRQQKTWDWIGHPPPPPTDTDIDRSSVLSVAQDDPVRHRIYIPPPDDIDGNNPPDD

Solvent-accessible surface area (backbone atoms only — not comparable to full-atom values): 18386 Å² total; per-residue (Å²): 128,85,75,83,78,82,80,81,83,84,85,79,84,90,73,96,67,89,91,71,95,75,82,88,82,80,76,84,77,82,82,75,88,69,90,69,77,86,72,95,62,59,50,72,68,24,45,52,54,7,54,64,38,24,78,82,38,64,91,40,67,59,33,37,27,59,49,52,39,50,53,51,53,52,50,49,58,72,66,55,74,76,96,60,92,65,53,79,44,26,43,53,17,37,51,50,41,60,69,65,43,45,62,54,52,62,55,38,69,76,80,52,58,44,52,59,53,15,56,54,28,43,54,52,16,54,54,25,41,56,48,22,72,70,46,86,48,69,59,58,20,38,14,25,44,31,29,15,53,50,28,45,55,48,17,52,56,27,38,54,55,27,52,54,52,49,52,49,50,50,60,73,66,46,78,72,50,73,65,56,48,51,50,51,53,51,50,53,50,49,49,48,62,70,66,49,68,82,70,72,78,75,66,83,75,75,73,80,42,34,82,80,69,73,50,75,77,81,58,82,66,54,74,72,45,45,48,76,74,74,58,79,86,52,59,71,53,68,39,50,31,69,44,43,31,36,49,90,65,36,42,40,38,28,41,18,29,37,73,86,80,32,40,29,34,32,40,37,39,38,76,93,58,75,94,43,49,76,50,79,47,45,56,62,58,47,42,64,39,56,49,72,96,82,52,42,54,46,38,57,54,88,80,68,67,73,42,38,44,65,72,56,80,128